Protein AF-A0A960SQI6-F1 (afdb_monomer)

Secondary structure (DSSP, 8-state):
-----------------PPPPPP-PPPPHHHHHHSTT---PPTT-SS-EEEESS--SSHHHHHHHHHHHHHTT--SEEEEES-S-GGGHHHHHHHHHHT--EEE---GGGGSTTSS----HHHHHHTHHHHHHT--EEEEETTHHHIIIIITT-HHHHHHHHGGGHHHHGGGPPPTTSTT-SS--SSHHHHHHHHHHHHHHHHHHTTT-EEEEESSS--HHHHHHTT-SEEEEEE-TTSTTHHHHHHHHHHHHHHHT--EEEEE--EETTEEE-SSS-EEETTEEEETTSSS-HHHHHHHHHHHHHHT-SEEEE--

Solvent-accessible surface area (backbone atoms only — not comparable to full-atom values): 16983 Å² total; per-residue (Å²): 135,86,87,80,85,82,86,80,83,81,80,81,78,81,72,80,82,71,77,75,70,76,73,81,68,82,75,54,65,70,53,40,62,72,40,96,66,35,64,42,46,44,59,73,47,97,53,75,32,37,24,40,40,56,54,63,90,47,61,69,58,35,52,52,51,53,48,52,27,55,77,70,69,72,40,54,32,23,42,38,21,66,33,56,37,65,88,38,25,70,50,40,42,50,34,25,76,72,58,36,32,34,26,14,44,80,55,82,48,49,75,44,78,93,50,85,43,58,55,52,71,61,27,57,57,28,43,48,50,22,60,74,60,46,31,38,68,30,29,53,41,66,43,44,48,37,35,38,47,61,46,38,45,33,61,71,57,46,40,68,75,43,47,94,47,26,84,81,51,55,85,66,48,27,50,75,95,38,54,50,34,86,59,85,66,92,45,73,65,52,50,49,51,54,52,48,51,53,54,48,50,42,25,58,32,43,69,65,22,23,22,37,23,32,35,72,54,91,52,38,50,53,35,29,71,71,56,34,60,25,30,30,31,38,38,37,94,79,30,72,60,54,71,59,50,54,52,42,31,48,49,20,20,63,78,57,75,28,20,24,31,36,34,36,56,27,59,38,95,63,14,30,24,34,83,60,71,71,42,79,53,99,90,26,29,31,4,52,83,14,39,52,49,67,68,55,52,52,52,53,48,51,48,38,50,75,68,41,35,17,29,41,22,60,42,102

Sequence (316 aa):
MRILAAIVGSVGLAFPAVAADPAPGFPAYSTLANGAQRVQRLPGQAGFVFSMYGSPGDLGQLKELVGVMREQGLGNGFDPGPGPFPNAKPLLDDLAAVGWPVVGYPGADMQVKGGRGVLGPENKAAWTAMDRAGVFTAVQLGEWGYYFHNLSHAEFWWRGNYGDQFDAFKHLMKPAGLAGYDVRPTSKQECFDVLRDYFTSRRRDLLDRVMSVTGHSHYEAYAGEWGARCIGLEVGENIAFTQSKLAFARGASKRWQKPWSVQVSPWVGGACTTSGPLRQEGGGARGLDAGHSLSFYERMWLHGWFAGAAMVTPEN

pLDDT: mean 90.05, std 13.87, range [30.36, 98.44]

Nearest PDB structures (foldseek):
  7dvj-assembly1_A  TM=3.453E-01  e=7.728E-02  Bacillus sp. N16-5
  7dwa-assembly1_A  TM=3.325E-01  e=1.048E-01  Bacillus sp. N16-5
  7dv7-assembly1_A  TM=3.489E-01  e=1.509E-01  Bacillus sp. N16-5
  3kht-assembly1_A  TM=5.485E-01  e=1.349E+00  Hahella chejuensis KCTC 2396
  8wiw-assembly1_h  TM=5.409E-01  e=7.412E+00  Salmonella enterica subsp. enterica serovar Typhimurium str. LT2

Structure (mmCIF, N/CA/C/O backbone):
data_AF-A0A960SQI6-F1
#
_entry.id   AF-A0A960SQI6-F1
#
loop_
_atom_site.group_PDB
_atom_site.id
_atom_site.type_symbol
_atom_site.label_atom_id
_atom_site.label_alt_id
_atom_site.label_comp_id
_atom_site.label_asym_id
_atom_site.label_entity_id
_atom_site.label_seq_id
_atom_site.pdbx_PDB_ins_code
_atom_site.Cartn_x
_atom_site.Cartn_y
_atom_site.Cartn_z
_atom_site.occupancy
_atom_site.B_iso_or_equiv
_atom_site.auth_seq_id
_atom_site.auth_comp_id
_atom_site.auth_asym_id
_atom_site.auth_atom_id
_atom_site.pdbx_PDB_model_num
ATOM 1 N N . MET A 1 1 ? -10.063 59.401 -43.449 1.00 38.25 1 MET A N 1
ATOM 2 C CA . MET A 1 1 ? -10.382 58.089 -44.056 1.00 38.25 1 MET A CA 1
ATOM 3 C C . MET A 1 1 ? -11.649 57.571 -43.390 1.00 38.25 1 MET A C 1
ATOM 5 O O . MET A 1 1 ? -11.771 57.719 -42.183 1.00 38.25 1 MET A O 1
ATOM 9 N N . ARG A 1 2 ? -12.635 57.153 -44.189 1.00 30.36 2 ARG A N 1
ATOM 10 C CA . ARG A 1 2 ? -14.050 57.000 -43.814 1.00 30.36 2 ARG A CA 1
ATOM 11 C C . ARG A 1 2 ? -14.305 55.836 -42.848 1.00 30.36 2 ARG A C 1
ATOM 13 O O . ARG A 1 2 ? -13.761 54.754 -43.023 1.00 30.36 2 ARG A O 1
ATOM 20 N N . ILE A 1 3 ? -15.193 56.099 -41.891 1.00 34.12 3 ILE A N 1
ATOM 21 C CA . ILE A 1 3 ? -15.888 55.143 -41.023 1.00 34.12 3 ILE A CA 1
ATOM 22 C C . ILE A 1 3 ? -16.857 54.323 -41.889 1.00 34.12 3 ILE A C 1
ATOM 24 O O . ILE A 1 3 ? -17.612 54.904 -42.668 1.00 34.12 3 ILE A O 1
ATOM 28 N N . LEU A 1 4 ? -16.857 52.997 -41.737 1.00 34.62 4 LEU A N 1
ATOM 29 C CA . LEU A 1 4 ? -17.903 52.113 -42.255 1.00 34.62 4 LEU A CA 1
ATOM 30 C C . LEU A 1 4 ? -18.472 51.314 -41.081 1.00 34.62 4 LEU A C 1
ATOM 32 O O . LEU A 1 4 ? -17.806 50.458 -40.505 1.00 34.62 4 LEU A O 1
ATOM 36 N N . ALA A 1 5 ? -19.699 51.671 -40.707 1.00 34.88 5 ALA A N 1
ATOM 37 C CA . ALA A 1 5 ? -20.522 50.961 -39.746 1.00 34.88 5 ALA A CA 1
ATOM 38 C C . ALA A 1 5 ? -21.108 49.709 -40.413 1.00 34.88 5 ALA A C 1
ATOM 40 O O . ALA A 1 5 ? -21.772 49.812 -41.444 1.00 34.88 5 ALA A O 1
ATOM 41 N N . ALA A 1 6 ? -20.883 48.539 -39.817 1.00 37.38 6 ALA A N 1
ATOM 42 C CA . ALA A 1 6 ? -21.641 47.335 -40.126 1.00 37.38 6 ALA A CA 1
ATOM 43 C C . ALA A 1 6 ? -22.813 47.238 -39.141 1.00 37.38 6 ALA A C 1
ATOM 45 O O . ALA A 1 6 ? -22.622 47.076 -37.937 1.00 37.38 6 ALA A O 1
ATOM 46 N N . ILE A 1 7 ? -24.027 47.377 -39.668 1.00 39.88 7 ILE A N 1
ATOM 47 C CA . ILE A 1 7 ? -25.279 47.109 -38.964 1.00 39.88 7 ILE A CA 1
ATOM 48 C C . ILE A 1 7 ? -25.439 45.587 -38.903 1.00 39.88 7 ILE A C 1
ATOM 50 O O . ILE A 1 7 ? -25.674 44.951 -39.927 1.00 39.88 7 ILE A O 1
ATOM 54 N N . VAL A 1 8 ? -25.313 45.002 -37.712 1.00 42.59 8 VAL A N 1
ATOM 55 C CA . VAL A 1 8 ? -25.770 43.634 -37.440 1.00 42.59 8 VAL A CA 1
ATOM 56 C C . VAL A 1 8 ? -27.110 43.755 -36.728 1.00 42.59 8 VAL A C 1
ATOM 58 O O . VAL A 1 8 ? -27.179 44.188 -35.580 1.00 42.59 8 VAL A O 1
ATOM 61 N N . GLY A 1 9 ? -28.186 43.437 -37.445 1.00 35.25 9 GLY A N 1
ATOM 62 C CA . GLY A 1 9 ? -29.529 43.362 -36.884 1.00 35.25 9 GLY A CA 1
ATOM 63 C C . GLY A 1 9 ? -29.645 42.164 -35.947 1.00 35.25 9 GLY A C 1
ATOM 64 O O . GLY A 1 9 ? -29.526 41.018 -36.374 1.00 35.25 9 GLY A O 1
ATOM 65 N N . SER A 1 10 ? -29.884 42.433 -34.667 1.00 40.06 10 SER A N 1
ATOM 66 C CA . SER A 1 10 ? -30.180 41.421 -33.657 1.00 40.06 10 SER A CA 1
ATOM 67 C C . SER A 1 10 ? -31.590 40.875 -33.885 1.00 40.06 10 SER A C 1
ATOM 69 O O . SER A 1 10 ? -32.577 41.507 -33.511 1.00 40.06 10 SER A O 1
ATOM 71 N N . VAL A 1 11 ? -31.707 39.696 -34.495 1.00 44.72 11 VAL A N 1
ATOM 72 C CA . VAL A 1 11 ? -32.954 38.923 -34.465 1.00 44.72 11 VAL A CA 1
ATOM 73 C C . VAL A 1 11 ? -33.078 38.332 -33.062 1.00 44.72 11 VAL A C 1
ATOM 75 O O . VAL A 1 11 ? -32.376 37.387 -32.707 1.00 44.72 11 VAL A O 1
ATOM 78 N N . GLY A 1 12 ? -33.934 38.933 -32.236 1.00 38.00 12 GLY A N 1
ATOM 79 C CA . GLY A 1 12 ? -34.272 38.418 -30.915 1.00 38.00 12 GLY A CA 1
ATOM 80 C C . GLY A 1 12 ? -35.077 37.127 -31.032 1.00 38.00 12 GLY A C 1
ATOM 81 O O . GLY A 1 12 ? -36.296 37.164 -31.166 1.00 38.00 12 GLY A O 1
ATOM 82 N N . LEU A 1 13 ? -34.399 35.982 -30.971 1.00 44.91 13 LEU A N 1
ATOM 83 C CA . LEU A 1 13 ? -35.041 34.703 -30.681 1.00 44.91 13 LEU A CA 1
ATOM 84 C C . LEU A 1 13 ? -35.327 34.651 -29.177 1.00 44.91 13 LEU A C 1
ATOM 86 O O . LEU A 1 13 ? -34.440 34.379 -28.369 1.00 44.91 13 LEU A O 1
ATOM 90 N N . ALA A 1 14 ? -36.568 34.954 -28.799 1.00 45.84 14 ALA A N 1
ATOM 91 C CA . ALA A 1 14 ? -37.063 34.705 -27.454 1.00 45.84 14 ALA A CA 1
ATOM 92 C C . ALA A 1 14 ? -37.202 33.188 -27.255 1.00 45.84 14 ALA A C 1
ATOM 94 O O . ALA A 1 14 ? -38.144 32.569 -27.748 1.00 45.84 14 ALA A O 1
ATOM 95 N N . PHE A 1 15 ? -36.248 32.581 -26.551 1.00 46.56 15 PHE A N 1
ATOM 96 C CA . PHE A 1 15 ? -36.426 31.232 -26.025 1.00 46.56 15 PHE A CA 1
ATOM 97 C C . PHE A 1 15 ? -37.428 31.290 -24.863 1.00 46.56 15 PHE A C 1
ATOM 99 O O . PHE A 1 15 ? -37.300 32.171 -24.006 1.00 46.56 15 PHE A O 1
ATOM 106 N N . PRO A 1 16 ? -38.424 30.389 -24.798 1.00 47.91 16 PRO A N 1
ATOM 107 C CA . PRO A 1 16 ? -39.285 30.305 -23.630 1.00 47.91 16 PRO A CA 1
ATOM 108 C C . PRO A 1 16 ? -38.423 29.964 -22.412 1.00 47.91 16 PRO A C 1
ATOM 110 O O . PRO A 1 16 ? -37.621 29.029 -22.450 1.00 47.91 16 PRO A O 1
ATOM 113 N N . ALA A 1 17 ? -38.572 30.743 -21.341 1.00 50.75 17 ALA A N 1
ATOM 114 C CA . ALA A 1 17 ? -37.952 30.445 -20.062 1.00 50.75 17 ALA A CA 1
ATOM 115 C C . ALA A 1 17 ? -38.494 29.096 -19.572 1.00 50.75 17 ALA A C 1
ATOM 117 O O . ALA A 1 17 ? -39.645 28.992 -19.148 1.00 50.75 17 ALA A O 1
ATOM 118 N N . VAL A 1 18 ? -37.673 28.051 -19.670 1.00 54.34 18 VAL A N 1
ATOM 119 C CA . VAL A 1 18 ? -37.932 26.787 -18.984 1.00 54.34 18 VAL A CA 1
ATOM 120 C C . VAL A 1 18 ? -37.888 27.116 -17.498 1.00 54.34 18 VAL A C 1
ATOM 122 O O . VAL A 1 18 ? -36.871 27.613 -17.010 1.00 54.34 18 VAL A O 1
ATOM 125 N N . ALA A 1 19 ? -39.006 26.917 -16.799 1.00 53.41 19 ALA A N 1
ATOM 126 C CA . ALA A 1 19 ? -39.037 27.019 -15.349 1.00 53.41 19 ALA A CA 1
ATOM 127 C C . ALA A 1 19 ? -37.912 26.132 -14.807 1.00 53.41 19 ALA A C 1
ATOM 129 O O . ALA A 1 19 ? -37.873 24.938 -15.100 1.00 53.41 19 ALA A O 1
ATOM 130 N N . ALA A 1 20 ? -36.957 26.736 -14.100 1.00 58.12 20 ALA A N 1
ATOM 131 C CA . ALA A 1 20 ? -35.905 25.980 -13.452 1.00 58.12 20 ALA A CA 1
ATOM 132 C C . ALA A 1 20 ? -36.585 25.017 -12.478 1.00 58.12 20 ALA A C 1
ATOM 134 O O . ALA A 1 20 ? -37.254 25.466 -11.543 1.00 58.12 20 ALA A O 1
ATOM 135 N N . ASP A 1 21 ? -36.437 23.711 -12.715 1.00 57.50 21 ASP A N 1
ATOM 136 C CA . ASP A 1 21 ? -36.746 22.721 -11.692 1.00 57.50 21 ASP A CA 1
ATOM 137 C C . ASP A 1 21 ? -36.052 23.172 -10.401 1.00 57.50 21 ASP A C 1
ATOM 139 O O . ASP A 1 21 ? -34.892 23.611 -10.462 1.00 57.50 21 ASP A O 1
ATOM 143 N N . PRO A 1 22 ? -36.737 23.131 -9.242 1.00 55.34 22 PRO A N 1
ATOM 144 C CA . PRO A 1 22 ? -36.106 23.475 -7.981 1.00 55.34 22 PRO A CA 1
ATOM 145 C C . PRO A 1 22 ? -34.826 22.656 -7.885 1.00 55.34 22 PRO A C 1
ATOM 147 O O . PRO A 1 22 ? -34.873 21.427 -7.981 1.00 55.34 22 PRO A O 1
ATOM 150 N N . ALA A 1 23 ? -33.690 23.357 -7.783 1.00 64.19 23 ALA A N 1
ATOM 151 C CA . ALA A 1 23 ? -32.379 22.731 -7.753 1.00 64.19 23 ALA A CA 1
ATOM 152 C C . ALA A 1 23 ? -32.456 21.561 -6.768 1.00 64.19 23 ALA A C 1
ATOM 154 O O . ALA A 1 23 ? -32.866 21.796 -5.624 1.00 64.19 23 ALA A O 1
ATOM 155 N N . PRO A 1 24 ? -32.172 20.316 -7.201 1.00 68.19 24 PRO A N 1
ATOM 156 C CA . PRO A 1 24 ? -32.353 19.164 -6.342 1.00 68.19 24 PRO A CA 1
ATOM 157 C C . PRO A 1 24 ? -31.567 19.432 -5.066 1.00 68.19 24 PRO A C 1
ATOM 159 O O . PRO A 1 24 ? -30.349 19.620 -5.104 1.00 68.19 24 PRO A O 1
ATOM 162 N N . GLY A 1 25 ? -32.294 19.551 -3.953 1.00 78.69 25 GLY A N 1
ATOM 163 C CA . GLY A 1 25 ? -31.687 19.806 -2.658 1.00 78.69 25 GLY A CA 1
ATOM 164 C C . GLY A 1 25 ? -30.621 18.750 -2.386 1.00 78.69 25 GLY A C 1
ATOM 165 O O . GLY A 1 25 ? -30.718 17.618 -2.872 1.00 78.69 25 GLY A O 1
ATOM 166 N N . PHE A 1 26 ? -29.590 19.112 -1.622 1.00 79.25 26 PHE A N 1
ATOM 167 C CA . PHE A 1 26 ? -28.588 18.133 -1.217 1.00 79.25 26 PHE A CA 1
ATOM 168 C C . PHE A 1 26 ? -29.285 16.909 -0.600 1.00 79.25 26 PHE A C 1
ATOM 170 O O . PHE A 1 26 ? -30.184 17.073 0.232 1.00 79.25 26 PHE A O 1
ATOM 177 N N . PRO A 1 27 ? -28.917 15.684 -1.013 1.00 80.44 27 PRO A N 1
ATOM 178 C CA . PRO A 1 27 ? -29.572 14.483 -0.521 1.00 80.44 27 PRO A CA 1
ATOM 179 C C . PRO A 1 27 ? -29.436 14.388 1.000 1.00 80.44 27 PRO A C 1
ATOM 181 O O . PRO A 1 27 ? -28.378 14.677 1.561 1.00 80.44 27 PRO A O 1
ATOM 184 N N . ALA A 1 28 ? -30.501 13.933 1.663 1.00 87.19 28 ALA A N 1
ATOM 185 C CA . ALA A 1 28 ? -30.471 13.655 3.093 1.00 87.19 28 ALA A CA 1
ATOM 186 C C . ALA A 1 28 ? -29.346 12.663 3.441 1.00 87.19 28 ALA A C 1
ATOM 188 O O . ALA A 1 28 ? -29.032 11.754 2.665 1.00 87.19 28 ALA A O 1
ATOM 189 N N . TYR A 1 29 ? -28.772 12.799 4.641 1.00 84.69 29 TYR A N 1
ATOM 190 C CA . TYR A 1 29 ? -27.688 11.928 5.106 1.00 84.69 29 TYR A CA 1
ATOM 191 C C . TYR A 1 29 ? -28.052 10.440 5.026 1.00 84.69 29 TYR A C 1
ATOM 193 O O . TYR A 1 29 ? -27.236 9.639 4.587 1.00 84.69 29 TYR A O 1
ATOM 201 N N . SER A 1 30 ? -29.286 10.062 5.369 1.00 85.88 30 SER A N 1
ATOM 202 C CA . SER A 1 30 ? -29.756 8.673 5.280 1.00 85.88 30 SER A CA 1
ATOM 203 C C . SER A 1 30 ? -29.690 8.112 3.854 1.00 85.88 30 SER A C 1
ATOM 205 O O . SER A 1 30 ? -29.342 6.944 3.673 1.00 85.88 30 SER A O 1
ATOM 207 N N . THR A 1 31 ? -29.953 8.940 2.840 1.00 85.31 31 THR A N 1
ATOM 208 C CA . THR A 1 31 ? -29.817 8.582 1.422 1.00 85.31 31 THR A CA 1
ATOM 209 C C . THR A 1 31 ? -28.351 8.421 1.029 1.00 85.31 31 THR A C 1
ATOM 211 O O . THR A 1 31 ? -28.007 7.490 0.304 1.00 85.31 31 THR A O 1
ATOM 214 N N . LEU A 1 32 ? -27.463 9.286 1.527 1.00 82.44 32 LEU A N 1
ATOM 215 C CA . LEU A 1 32 ? -26.020 9.165 1.291 1.00 82.44 32 LEU A CA 1
ATOM 216 C C . LEU A 1 32 ? -25.429 7.924 1.973 1.00 82.44 32 LEU A C 1
ATOM 218 O O . LEU A 1 32 ? -24.659 7.192 1.354 1.00 82.44 32 LEU A O 1
ATOM 222 N N . ALA A 1 33 ? -25.824 7.670 3.220 1.00 82.88 33 ALA A N 1
ATOM 223 C CA . ALA A 1 33 ? -25.314 6.588 4.053 1.00 82.88 33 ALA A CA 1
ATOM 224 C C . ALA A 1 33 ? -25.742 5.199 3.558 1.00 82.88 33 ALA A C 1
ATOM 226 O O . ALA A 1 33 ? -24.982 4.244 3.704 1.00 82.88 33 ALA A O 1
ATOM 227 N N . ASN A 1 34 ? -26.928 5.088 2.950 1.00 84.94 34 ASN A N 1
ATOM 228 C CA . ASN A 1 34 ? -27.492 3.803 2.519 1.00 84.94 34 ASN A CA 1
ATOM 229 C C . ASN A 1 34 ? -27.560 3.625 0.993 1.00 84.94 34 ASN A C 1
ATOM 231 O O . ASN A 1 34 ? -27.821 2.521 0.518 1.00 84.94 34 ASN A O 1
ATOM 235 N N . GLY A 1 35 ? -27.337 4.688 0.218 1.00 83.62 35 GLY A N 1
ATOM 236 C CA . GLY A 1 35 ? -27.456 4.680 -1.239 1.00 83.62 35 GLY A CA 1
ATOM 237 C C . GLY A 1 35 ? -26.146 4.397 -1.978 1.00 83.62 35 GLY A C 1
ATOM 238 O O . GLY A 1 35 ? -25.168 3.889 -1.432 1.00 83.62 35 GLY A O 1
ATOM 239 N N . ALA A 1 36 ? -26.097 4.798 -3.251 1.00 81.62 36 ALA A N 1
ATOM 240 C CA . ALA A 1 36 ? -24.931 4.618 -4.127 1.00 81.62 36 ALA A CA 1
ATOM 241 C C . ALA A 1 36 ? -23.665 5.377 -3.668 1.00 81.62 36 ALA A C 1
ATOM 243 O O . ALA A 1 36 ? -22.574 5.173 -4.204 1.00 81.62 36 ALA A O 1
ATOM 244 N N . GLN A 1 37 ? -23.811 6.282 -2.696 1.00 81.94 37 GLN A N 1
ATOM 245 C CA . GLN A 1 37 ? -22.716 7.039 -2.094 1.00 81.94 37 GLN A CA 1
ATOM 246 C C . GLN A 1 37 ? -22.176 6.392 -0.814 1.00 81.94 37 GLN A C 1
ATOM 248 O O . GLN A 1 37 ? -21.233 6.943 -0.245 1.00 81.94 37 GLN A O 1
ATOM 253 N N . ARG A 1 38 ? -22.723 5.243 -0.380 1.00 88.44 38 ARG A N 1
ATOM 254 C CA . ARG A 1 38 ? -22.258 4.584 0.841 1.00 88.44 38 ARG A CA 1
ATOM 255 C C . ARG A 1 38 ? -20.771 4.262 0.749 1.00 88.44 38 ARG A C 1
ATOM 257 O O . ARG A 1 38 ? -20.268 3.832 -0.293 1.00 88.44 38 ARG A O 1
ATOM 264 N N . VAL A 1 39 ? -20.095 4.406 1.879 1.00 90.75 39 VAL A N 1
ATOM 265 C CA . VAL A 1 39 ? -18.705 3.984 2.028 1.00 90.75 39 VAL A CA 1
ATOM 266 C C . VAL A 1 39 ? -18.632 2.462 2.040 1.00 90.75 39 VAL A C 1
ATOM 268 O O . VAL A 1 39 ? -19.370 1.795 2.767 1.00 90.75 39 VAL A O 1
ATOM 271 N N . GLN A 1 40 ? -17.721 1.912 1.242 1.00 94.38 40 GLN A N 1
ATOM 272 C CA . GLN A 1 40 ? -17.376 0.495 1.290 1.00 94.38 40 GLN A CA 1
ATOM 273 C C . GLN A 1 40 ? -16.379 0.298 2.430 1.00 94.38 40 GLN A C 1
ATOM 275 O O . GLN A 1 40 ? -15.201 0.598 2.271 1.00 94.38 40 GLN A O 1
ATOM 280 N N . ARG A 1 41 ? -16.857 -0.136 3.598 1.00 95.00 41 ARG A N 1
ATOM 281 C CA . ARG A 1 41 ? -16.007 -0.380 4.774 1.00 95.00 41 ARG A CA 1
ATOM 282 C C . ARG A 1 41 ? -15.075 -1.570 4.542 1.00 95.00 41 ARG A C 1
ATOM 284 O O . ARG A 1 41 ? -15.347 -2.422 3.693 1.00 95.00 41 ARG A O 1
ATOM 291 N N . LEU A 1 42 ? -14.002 -1.653 5.327 1.00 97.25 42 LEU A N 1
ATOM 292 C CA . LEU A 1 42 ? -13.204 -2.875 5.374 1.00 97.25 42 LEU A CA 1
ATOM 293 C C . LEU A 1 42 ? -14.078 -4.035 5.897 1.00 97.25 42 LEU A C 1
ATOM 295 O O . LEU A 1 42 ? -14.787 -3.858 6.891 1.00 97.25 42 LEU A O 1
ATOM 299 N N . PRO A 1 43 ? -14.064 -5.215 5.251 1.00 94.88 43 PRO A N 1
ATOM 300 C CA . PRO A 1 43 ? -14.747 -6.402 5.756 1.00 94.88 43 PRO A CA 1
ATOM 301 C C . PRO A 1 43 ? -14.463 -6.677 7.241 1.00 94.88 43 PRO A C 1
ATOM 303 O O . PRO A 1 43 ? -13.323 -6.599 7.689 1.00 94.88 43 PRO A O 1
ATOM 306 N N . GLY A 1 44 ? -15.505 -6.981 8.015 1.00 93.88 44 GLY A N 1
ATOM 307 C CA . GLY A 1 44 ? -15.375 -7.219 9.457 1.00 93.88 44 GLY A CA 1
ATOM 308 C C . GLY A 1 44 ? -15.223 -5.961 10.317 1.00 93.88 44 GLY A C 1
ATOM 309 O O . GLY A 1 44 ? -15.118 -6.085 11.531 1.00 93.88 44 GLY A O 1
ATOM 310 N N . GLN A 1 45 ? -15.243 -4.757 9.731 1.00 95.62 45 GLN A N 1
ATOM 311 C CA . GLN A 1 45 ? -15.131 -3.498 10.470 1.00 95.62 45 GLN A CA 1
ATOM 312 C C . GLN A 1 45 ? -16.460 -2.736 10.510 1.00 95.62 45 GLN A C 1
ATOM 314 O O . GLN A 1 45 ? -17.130 -2.528 9.494 1.00 95.62 45 GLN A O 1
ATOM 319 N N . ALA A 1 46 ? -16.841 -2.288 11.710 1.00 90.38 46 ALA A N 1
ATOM 320 C CA . ALA A 1 46 ? -18.086 -1.551 11.934 1.00 90.38 46 ALA A CA 1
ATOM 321 C C . ALA A 1 46 ? -17.984 -0.066 11.547 1.00 90.38 46 ALA A C 1
ATOM 323 O O . ALA A 1 46 ? -19.006 0.588 11.350 1.00 90.38 46 ALA A O 1
ATOM 324 N N . GLY A 1 47 ? -16.770 0.469 11.421 1.00 91.19 47 GLY A N 1
ATOM 325 C CA . GLY A 1 47 ? -16.517 1.886 11.185 1.00 91.19 47 GLY A CA 1
ATOM 326 C C . GLY A 1 47 ? -15.395 2.133 10.186 1.00 91.19 47 GLY A C 1
ATOM 327 O O . GLY A 1 47 ? -14.947 1.226 9.485 1.00 91.19 47 GLY A O 1
ATOM 328 N N . PHE A 1 48 ? -14.976 3.393 10.126 1.00 93.25 48 PHE A N 1
ATOM 329 C CA . PHE A 1 48 ? -13.744 3.792 9.459 1.00 93.25 48 PHE A CA 1
ATOM 330 C C . PHE A 1 48 ? -12.537 3.277 10.235 1.00 93.25 48 PHE A C 1
ATOM 332 O O . PHE A 1 48 ? -12.603 3.097 11.455 1.00 93.25 48 PHE A O 1
ATOM 339 N N . VAL A 1 49 ? -11.446 3.052 9.514 1.00 96.50 49 VAL A N 1
ATOM 340 C CA . VAL A 1 49 ? -10.185 2.634 10.111 1.00 96.50 49 VAL A CA 1
ATOM 341 C C . VAL A 1 49 ? -9.182 3.772 10.033 1.00 96.50 49 VAL A C 1
ATOM 343 O O . VAL A 1 49 ? -8.912 4.318 8.967 1.00 96.50 49 VAL A O 1
ATOM 346 N N . PHE A 1 50 ? -8.642 4.126 11.186 1.00 95.25 50 PHE A N 1
ATOM 347 C CA . PHE A 1 50 ? -7.535 5.050 11.330 1.00 95.25 50 PHE A CA 1
ATOM 348 C C . PHE A 1 50 ? -6.341 4.215 11.765 1.00 95.25 50 PHE A C 1
ATOM 350 O O . PHE A 1 50 ? -6.253 3.780 12.917 1.00 95.25 50 PHE A O 1
ATOM 357 N N . SER A 1 51 ? -5.500 3.881 10.794 1.00 95.25 51 SER A N 1
ATOM 358 C CA . SER A 1 51 ? -4.371 2.979 10.986 1.00 95.25 51 SER A CA 1
ATOM 359 C C . SER A 1 51 ? -3.129 3.747 11.394 1.00 95.25 51 SER A C 1
ATOM 361 O O . SER A 1 51 ? -2.863 4.835 10.890 1.00 95.25 51 SER A O 1
ATOM 363 N N . MET A 1 52 ? -2.351 3.141 12.285 1.00 94.00 52 MET A N 1
ATOM 364 C CA . MET A 1 52 ? -0.977 3.557 12.531 1.00 94.00 52 MET A CA 1
ATOM 365 C C . MET A 1 52 ? -0.080 3.014 11.418 1.00 94.00 52 MET A C 1
ATOM 367 O O . MET A 1 52 ? -0.227 1.852 11.019 1.00 94.00 52 MET A O 1
ATOM 371 N N . TYR A 1 53 ? 0.851 3.842 10.946 1.00 91.88 53 TYR A N 1
ATOM 372 C CA . TYR A 1 53 ? 1.917 3.382 10.070 1.00 91.88 53 TYR A CA 1
ATOM 373 C C . TYR A 1 53 ? 2.997 2.677 10.880 1.00 91.88 53 TYR A C 1
ATOM 375 O O . TYR A 1 53 ? 3.530 3.226 11.846 1.00 91.88 53 TYR A O 1
ATOM 383 N N . GLY A 1 54 ? 3.270 1.428 10.511 1.00 90.94 54 GLY A N 1
ATOM 384 C CA . GLY A 1 54 ? 4.171 0.562 11.253 1.00 90.94 54 GLY A CA 1
ATOM 385 C C . GLY A 1 54 ? 3.543 -0.005 12.529 1.00 90.94 54 GLY A C 1
ATOM 386 O O . GLY A 1 54 ? 2.769 0.634 13.241 1.00 90.94 54 GLY A O 1
ATOM 387 N N . SER A 1 55 ? 3.926 -1.236 12.853 1.00 92.81 55 SER A N 1
ATOM 388 C CA . SER A 1 55 ? 3.613 -1.880 14.129 1.00 92.81 55 SER A CA 1
ATOM 389 C C . SER A 1 55 ? 4.899 -2.344 14.810 1.00 92.81 55 SER A C 1
ATOM 391 O O . SER A 1 55 ? 5.805 -2.807 14.106 1.00 92.81 55 SER A O 1
ATOM 393 N N . PRO A 1 56 ? 4.974 -2.338 16.151 1.00 94.62 56 PRO A N 1
ATOM 394 C CA . PRO A 1 56 ? 6.066 -2.988 16.862 1.00 94.62 56 PRO A CA 1
ATOM 395 C C . PRO A 1 56 ? 6.220 -4.461 16.457 1.00 94.62 56 PRO A C 1
ATOM 397 O O . PRO A 1 56 ? 5.234 -5.179 16.284 1.00 94.62 56 PRO A O 1
ATOM 400 N N . GLY A 1 57 ? 7.470 -4.911 16.317 1.00 94.50 57 GLY A N 1
ATOM 401 C CA . GLY A 1 57 ? 7.795 -6.320 16.066 1.00 94.50 57 GLY A CA 1
ATOM 402 C C . GLY A 1 57 ? 7.796 -7.185 17.331 1.00 94.50 57 GLY A C 1
ATOM 403 O O . GLY A 1 57 ? 7.797 -8.410 17.237 1.00 94.50 57 GLY A O 1
ATOM 404 N N . ASP A 1 58 ? 7.793 -6.556 18.508 1.00 97.19 58 ASP A N 1
ATOM 405 C CA . ASP A 1 58 ? 7.670 -7.220 19.802 1.00 97.19 58 ASP A CA 1
ATOM 406 C C . ASP A 1 58 ? 6.211 -7.238 20.281 1.00 97.19 58 ASP A C 1
ATOM 408 O O . ASP A 1 58 ? 5.484 -6.250 20.160 1.00 97.19 58 ASP A O 1
ATOM 412 N N . LEU A 1 59 ? 5.785 -8.364 20.861 1.00 97.81 59 LEU A N 1
ATOM 413 C CA . LEU A 1 59 ? 4.399 -8.557 21.291 1.00 97.81 59 LEU A CA 1
ATOM 414 C C . LEU A 1 59 ? 4.029 -7.700 22.506 1.00 97.81 59 LEU A C 1
ATOM 416 O O . LEU A 1 59 ? 2.894 -7.235 22.592 1.00 97.81 59 LEU A O 1
ATOM 420 N N . GLY A 1 60 ? 4.953 -7.502 23.447 1.00 98.25 60 GLY A N 1
ATOM 421 C CA . GLY A 1 60 ? 4.712 -6.663 24.620 1.00 98.25 60 GLY A CA 1
ATOM 422 C C . GLY A 1 60 ? 4.499 -5.208 24.215 1.00 98.25 60 GLY A C 1
ATOM 423 O O . GLY A 1 60 ? 3.487 -4.611 24.577 1.00 98.25 60 GLY A O 1
ATOM 424 N N . GLN A 1 61 ? 5.397 -4.686 23.378 1.00 98.12 61 GLN A N 1
ATOM 425 C CA . GLN A 1 61 ? 5.301 -3.329 22.834 1.00 98.12 61 GLN A CA 1
ATOM 426 C C . GLN A 1 61 ? 4.047 -3.130 21.978 1.00 98.12 61 GLN A C 1
ATOM 428 O O . GLN A 1 61 ? 3.394 -2.092 22.070 1.00 98.12 61 GLN A O 1
ATOM 433 N N . LEU A 1 62 ? 3.675 -4.125 21.162 1.00 98.00 62 LEU A N 1
ATOM 434 C CA . LEU A 1 62 ? 2.443 -4.069 20.377 1.00 98.00 62 LEU A CA 1
ATOM 435 C C . LEU A 1 62 ? 1.213 -3.948 21.284 1.00 98.00 62 LEU A C 1
ATOM 437 O O . LEU A 1 62 ? 0.360 -3.095 21.046 1.00 98.00 62 LEU A O 1
ATOM 441 N N . LYS A 1 63 ? 1.130 -4.773 22.333 1.00 98.38 63 LYS A N 1
ATOM 442 C CA . LYS A 1 63 ? 0.019 -4.747 23.295 1.00 98.38 63 LYS A CA 1
ATOM 443 C C . LYS A 1 63 ? -0.083 -3.419 24.026 1.00 98.38 63 LYS A C 1
ATOM 445 O O . LYS A 1 63 ? -1.186 -2.899 24.180 1.00 98.38 63 LYS A O 1
ATOM 450 N N . GLU A 1 64 ? 1.051 -2.878 24.459 1.00 98.25 64 GLU A N 1
ATOM 451 C CA . GLU A 1 64 ? 1.118 -1.567 25.101 1.00 98.25 64 GLU A CA 1
ATOM 452 C C . GLU A 1 64 ? 0.602 -0.473 24.160 1.00 98.25 64 GLU A C 1
ATOM 454 O O . GLU A 1 64 ? -0.313 0.269 24.523 1.00 98.25 64 GLU A O 1
ATOM 459 N N . LEU A 1 65 ? 1.101 -0.436 22.919 1.00 96.75 65 LEU A N 1
ATOM 460 C CA . LEU A 1 65 ? 0.668 0.534 21.914 1.00 96.75 65 LEU A CA 1
ATOM 461 C C . LEU A 1 65 ? -0.836 0.425 21.623 1.00 96.75 65 LEU A C 1
ATOM 463 O O . LEU A 1 65 ? -1.538 1.435 21.638 1.00 96.75 65 LEU A O 1
ATOM 467 N N . VAL A 1 66 ? -1.348 -0.788 21.395 1.00 97.62 66 VAL A N 1
ATOM 468 C CA . VAL A 1 66 ? -2.784 -1.031 21.175 1.00 97.62 66 VAL A CA 1
ATOM 469 C C . VAL A 1 66 ? -3.605 -0.584 22.387 1.00 97.62 66 VAL A C 1
ATOM 471 O O . VAL A 1 66 ? -4.666 0.016 22.215 1.00 97.62 66 VAL A O 1
ATOM 474 N N . GLY A 1 67 ? -3.122 -0.844 23.605 1.00 98.06 67 GLY A N 1
ATOM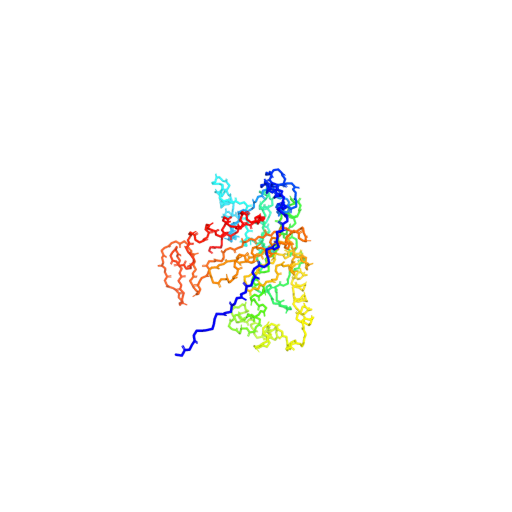 475 C CA . GLY A 1 67 ? -3.747 -0.394 24.848 1.00 98.06 67 GLY A CA 1
ATOM 476 C C . GLY A 1 67 ? -3.904 1.124 24.893 1.00 98.06 67 GLY A C 1
ATOM 477 O O . GLY A 1 67 ? -5.028 1.615 25.009 1.00 98.06 67 GLY A O 1
ATOM 478 N N . VAL A 1 68 ? -2.804 1.858 24.698 1.00 97.38 68 VAL A N 1
ATOM 479 C CA . VAL A 1 68 ? -2.797 3.331 24.682 1.00 97.38 68 VAL A CA 1
ATOM 480 C C . VAL A 1 68 ? -3.694 3.875 23.574 1.00 97.38 68 VAL A C 1
ATOM 482 O O . VAL A 1 68 ? -4.522 4.751 23.815 1.00 97.38 68 VAL A O 1
ATOM 485 N N . MET A 1 69 ? -3.578 3.343 22.356 1.00 96.25 69 MET A N 1
ATOM 486 C CA . MET A 1 69 ? -4.379 3.814 21.226 1.00 96.25 69 MET A CA 1
ATOM 487 C C . MET A 1 69 ? -5.881 3.607 21.446 1.00 96.25 69 MET A C 1
ATOM 489 O O . MET A 1 69 ? -6.672 4.451 21.026 1.00 96.25 69 MET A O 1
ATOM 493 N N . ARG A 1 70 ? -6.288 2.520 22.113 1.00 95.88 70 ARG A N 1
ATOM 494 C CA . ARG A 1 70 ? -7.691 2.276 22.476 1.00 95.88 70 ARG A CA 1
ATOM 495 C C . ARG A 1 70 ? -8.175 3.223 23.561 1.00 95.88 70 ARG A C 1
ATOM 497 O O . ARG A 1 70 ? -9.251 3.791 23.412 1.00 95.88 70 ARG A O 1
ATOM 504 N N . GLU A 1 71 ? -7.393 3.383 24.625 1.00 97.38 71 GLU A N 1
ATOM 505 C CA . GLU A 1 71 ? -7.726 4.264 25.747 1.00 97.38 71 GLU A CA 1
ATOM 506 C C . GLU A 1 71 ? -7.894 5.718 25.287 1.00 97.38 71 GLU A C 1
ATOM 508 O O . GLU A 1 71 ? -8.838 6.393 25.686 1.00 97.38 71 GLU A O 1
ATOM 513 N N . GLN A 1 72 ? -7.011 6.170 24.396 1.00 96.88 72 GLN A N 1
ATOM 514 C CA . GLN A 1 72 ? -6.968 7.546 23.902 1.00 96.88 72 GLN A CA 1
ATOM 515 C C . GLN A 1 72 ? -7.783 7.763 22.613 1.00 96.88 72 GLN A C 1
ATOM 517 O O . GLN A 1 72 ? -7.859 8.883 22.114 1.00 96.88 72 GLN A O 1
ATOM 522 N N . GLY A 1 73 ? -8.379 6.710 22.041 1.00 94.44 73 GLY A N 1
ATOM 523 C CA . GLY A 1 73 ? -9.157 6.801 20.800 1.00 94.44 73 GLY A CA 1
ATOM 524 C C . GLY A 1 73 ? -8.345 7.246 19.575 1.00 94.44 73 GLY A C 1
ATOM 525 O O . GLY A 1 73 ? -8.875 7.937 18.710 1.00 94.44 73 GLY A O 1
ATOM 526 N N . LEU A 1 74 ? -7.064 6.870 19.498 1.00 91.94 74 LEU A N 1
ATOM 527 C CA . LEU A 1 74 ? -6.115 7.363 18.484 1.00 91.94 74 LEU A CA 1
ATOM 528 C C . LEU A 1 74 ? -6.148 6.586 17.163 1.00 91.94 74 LEU A C 1
ATOM 530 O O . LEU A 1 74 ? -5.621 7.054 16.158 1.00 91.94 74 LEU A O 1
ATOM 534 N N . GLY A 1 75 ? -6.731 5.390 17.155 1.00 93.50 75 GLY A N 1
ATOM 535 C CA . GLY A 1 75 ? -6.797 4.557 15.964 1.00 93.50 75 GLY A CA 1
ATOM 536 C C . GLY A 1 75 ? -7.252 3.140 16.265 1.00 93.50 75 GLY A C 1
ATOM 537 O O . GLY A 1 75 ? -7.555 2.787 17.406 1.00 93.50 75 GLY A O 1
ATOM 538 N N . ASN A 1 76 ? -7.348 2.334 15.215 1.00 96.88 76 ASN A N 1
ATOM 539 C CA . ASN A 1 76 ? -7.950 1.007 15.287 1.00 96.88 76 ASN A CA 1
ATOM 540 C C . ASN A 1 76 ? -7.451 0.041 14.207 1.00 96.88 76 ASN A C 1
ATOM 542 O O . ASN A 1 76 ? -8.229 -0.805 13.781 1.00 96.88 76 ASN A O 1
ATOM 546 N N . GLY A 1 77 ? -6.199 0.155 13.755 1.00 97.19 77 GLY A N 1
ATOM 547 C CA . GLY A 1 77 ? -5.590 -0.758 12.782 1.00 97.19 77 GLY A CA 1
ATOM 548 C C . GLY A 1 77 ? -4.120 -0.441 12.502 1.00 97.19 77 GLY A C 1
ATOM 549 O O . GLY A 1 77 ? -3.588 0.539 13.023 1.00 97.19 77 GLY A O 1
ATOM 550 N N . PHE A 1 78 ? -3.483 -1.253 11.657 1.00 97.31 78 PHE A N 1
ATOM 551 C CA . PHE A 1 78 ? -2.087 -1.064 11.244 1.00 97.31 78 PHE A CA 1
ATOM 552 C C . PHE A 1 78 ? -1.911 -1.206 9.734 1.00 97.31 78 PHE A C 1
ATOM 554 O O . PHE A 1 78 ? -2.417 -2.154 9.125 1.00 97.31 78 PHE A O 1
ATOM 561 N N . ASP A 1 79 ? -1.159 -0.277 9.149 1.00 95.25 79 ASP A N 1
ATOM 562 C CA . ASP A 1 79 ? -0.832 -0.250 7.727 1.00 95.25 79 ASP A CA 1
ATOM 563 C C . ASP A 1 79 ? 0.466 0.551 7.495 1.00 95.25 79 ASP A C 1
ATOM 565 O O . ASP A 1 79 ? 0.419 1.768 7.564 1.00 95.25 79 ASP A O 1
ATOM 569 N N . PRO A 1 80 ? 1.619 -0.089 7.252 1.00 93.69 80 PRO A N 1
ATOM 570 C CA . PRO A 1 80 ? 1.818 -1.516 7.349 1.00 93.69 80 PRO A CA 1
ATOM 571 C C . PRO A 1 80 ? 1.794 -1.978 8.809 1.00 93.69 80 PRO A C 1
ATOM 573 O O . PRO A 1 80 ? 2.267 -1.296 9.714 1.00 93.69 80 PRO A O 1
ATOM 576 N N . GLY A 1 81 ? 1.260 -3.168 9.040 1.00 94.31 81 GLY A N 1
ATOM 577 C CA . GLY A 1 81 ? 1.432 -3.917 10.278 1.00 94.31 81 GLY A CA 1
ATOM 578 C C . GLY A 1 81 ? 2.399 -5.089 10.100 1.00 94.31 81 GLY A C 1
ATOM 579 O O . GLY A 1 81 ? 3.178 -5.115 9.136 1.00 94.31 81 GLY A O 1
ATOM 580 N N . PRO A 1 82 ? 2.341 -6.097 10.991 1.00 95.38 82 PRO A N 1
ATOM 581 C CA . PRO A 1 82 ? 3.257 -7.223 10.941 1.00 95.38 82 PRO A CA 1
ATOM 582 C C . PRO A 1 82 ? 3.172 -7.944 9.596 1.00 95.38 82 PRO A C 1
ATOM 584 O O . PRO A 1 82 ? 2.085 -8.222 9.080 1.00 95.38 82 PRO A O 1
ATOM 587 N N . GLY A 1 83 ? 4.337 -8.253 9.026 1.00 91.94 83 GLY A N 1
ATOM 588 C CA . GLY A 1 83 ? 4.424 -9.025 7.795 1.00 91.94 83 GLY A CA 1
ATOM 589 C C . GLY A 1 83 ? 3.805 -10.424 7.950 1.00 91.94 83 GLY A C 1
ATOM 590 O O . GLY A 1 83 ? 3.707 -10.949 9.061 1.00 91.94 83 GLY A O 1
ATOM 591 N N . PRO A 1 84 ? 3.409 -11.068 6.842 1.00 92.00 84 PRO A N 1
ATOM 592 C CA . PRO A 1 84 ? 2.759 -12.378 6.829 1.00 92.00 84 PRO A CA 1
ATOM 593 C C . PRO A 1 84 ? 3.744 -13.528 7.097 1.00 92.00 84 PRO A C 1
ATOM 595 O O . PRO A 1 84 ? 3.784 -14.495 6.343 1.00 92.00 84 PRO A O 1
ATOM 598 N N . PHE A 1 85 ? 4.591 -13.428 8.115 1.00 95.62 85 PHE A N 1
ATOM 599 C CA . PHE A 1 85 ? 5.662 -14.388 8.378 1.00 95.62 85 PHE A CA 1
ATOM 600 C C . PHE A 1 85 ? 5.365 -15.243 9.615 1.00 95.62 85 PHE A C 1
ATOM 602 O O . PHE A 1 85 ? 4.728 -14.759 10.553 1.00 95.62 85 PHE A O 1
ATOM 609 N N . PRO A 1 86 ? 5.837 -16.505 9.670 1.00 96.25 86 PRO A N 1
ATOM 610 C CA . PRO A 1 86 ? 5.587 -17.384 10.814 1.00 96.25 86 PRO A CA 1
ATOM 611 C C . PRO A 1 86 ? 5.997 -16.791 12.170 1.00 96.25 86 PRO A C 1
ATOM 613 O O . PRO A 1 86 ? 5.294 -16.978 13.160 1.00 96.25 86 PRO A O 1
ATOM 616 N N . ASN A 1 87 ? 7.094 -16.032 12.220 1.00 95.94 87 ASN A N 1
ATOM 617 C CA . ASN A 1 87 ? 7.564 -15.359 13.436 1.00 95.94 87 ASN A CA 1
ATOM 618 C C . ASN A 1 87 ? 6.660 -14.196 13.884 1.00 95.94 87 ASN A C 1
ATOM 620 O O . ASN A 1 87 ? 6.628 -13.885 15.069 1.00 95.94 87 ASN A O 1
ATOM 624 N N . ALA A 1 88 ? 5.899 -13.586 12.972 1.00 96.94 88 ALA A N 1
ATOM 625 C CA . ALA A 1 88 ? 4.932 -12.535 13.284 1.00 96.94 88 ALA A CA 1
ATOM 626 C C . ALA A 1 88 ? 3.580 -13.090 13.766 1.00 96.94 88 ALA A C 1
ATOM 628 O O . ALA A 1 88 ? 2.713 -12.325 14.189 1.00 96.94 88 ALA A O 1
ATOM 629 N N . LYS A 1 89 ? 3.380 -14.416 13.736 1.00 97.50 89 LYS A N 1
ATOM 630 C CA . LYS A 1 89 ? 2.110 -15.048 14.110 1.00 97.50 89 LYS A CA 1
ATOM 631 C C . LYS A 1 89 ? 1.589 -14.623 15.496 1.00 97.50 89 LYS A C 1
ATOM 633 O O . LYS A 1 89 ? 0.399 -14.335 15.577 1.00 97.50 89 LYS A O 1
ATOM 638 N N . PRO A 1 90 ? 2.403 -14.523 16.567 1.00 98.25 90 PRO A N 1
ATOM 639 C CA . PRO A 1 90 ? 1.901 -14.064 17.865 1.00 98.25 90 PRO A CA 1
ATOM 640 C C . PRO A 1 90 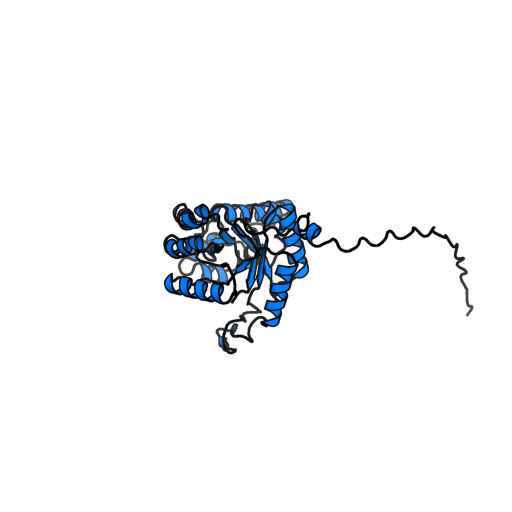? 1.311 -12.646 17.825 1.00 98.25 90 PRO A C 1
ATOM 642 O O . PRO A 1 90 ? 0.323 -12.382 18.503 1.00 98.25 90 PRO A O 1
ATOM 645 N N . LEU A 1 91 ? 1.878 -11.756 17.003 1.00 98.44 91 LEU A N 1
ATOM 646 C CA . LEU A 1 91 ? 1.374 -10.394 16.796 1.00 98.44 91 LEU A CA 1
ATOM 647 C C . LEU A 1 91 ? 0.016 -10.428 16.084 1.00 98.44 91 LEU A C 1
ATOM 649 O O . LEU A 1 91 ? -0.933 -9.777 16.507 1.00 98.44 91 LEU A O 1
ATOM 653 N N . LEU A 1 92 ? -0.089 -11.232 15.022 1.00 98.25 92 LEU A N 1
ATOM 654 C CA . LEU A 1 92 ? -1.326 -11.399 14.254 1.00 98.25 92 LEU A CA 1
ATOM 655 C C . LEU A 1 92 ? -2.443 -12.054 15.078 1.00 98.25 92 LEU A C 1
ATOM 657 O O . LEU A 1 92 ? -3.601 -11.670 14.950 1.00 98.25 92 LEU A O 1
ATOM 661 N N . ASP A 1 93 ? -2.112 -13.022 15.933 1.00 98.38 93 ASP A N 1
ATOM 662 C CA . ASP A 1 93 ? -3.075 -13.664 16.831 1.00 98.38 93 ASP A CA 1
ATOM 663 C C . ASP A 1 93 ? -3.651 -12.664 17.847 1.00 98.38 93 ASP A C 1
ATOM 665 O O . ASP A 1 93 ? -4.854 -12.684 18.117 1.00 98.38 93 ASP A O 1
ATOM 669 N N . ASP A 1 94 ? -2.815 -11.770 18.382 1.00 98.38 94 ASP A N 1
ATOM 670 C CA . ASP A 1 94 ? -3.254 -10.724 19.307 1.00 98.38 94 ASP A CA 1
ATOM 671 C C . ASP A 1 94 ? -4.142 -9.687 18.606 1.00 98.38 94 ASP A C 1
ATOM 673 O O . ASP A 1 94 ? -5.241 -9.390 19.078 1.00 98.38 94 ASP A O 1
ATOM 677 N N . LEU A 1 95 ? -3.731 -9.231 17.416 1.00 98.06 95 LEU A N 1
ATOM 678 C CA . LEU A 1 95 ? -4.508 -8.313 16.573 1.00 98.06 95 LEU A CA 1
ATOM 679 C C . LEU A 1 95 ? -5.868 -8.900 16.169 1.00 98.06 95 LEU A C 1
ATOM 681 O O . LEU A 1 95 ? -6.873 -8.182 16.148 1.00 98.06 95 LEU A O 1
ATOM 685 N N . ALA A 1 96 ? -5.936 -10.215 15.945 1.00 98.06 96 ALA A N 1
ATOM 686 C CA . ALA A 1 96 ? -7.192 -10.919 15.713 1.00 98.06 96 ALA A CA 1
ATOM 687 C C . ALA A 1 96 ? -8.106 -10.863 16.942 1.00 98.06 96 ALA A C 1
ATOM 689 O O . ALA A 1 96 ? -9.300 -10.598 16.806 1.00 98.06 96 ALA A O 1
ATOM 690 N N . ALA A 1 97 ? -7.554 -11.086 18.140 1.00 97.94 97 ALA A N 1
ATOM 691 C CA . ALA A 1 97 ? -8.311 -11.061 19.390 1.00 97.94 97 ALA A CA 1
ATOM 692 C C . ALA A 1 97 ? -8.876 -9.667 19.702 1.00 97.94 97 ALA A C 1
ATOM 694 O O . ALA A 1 97 ? -9.983 -9.548 20.228 1.00 97.94 97 ALA A O 1
ATOM 695 N N . VAL A 1 98 ? -8.147 -8.606 19.340 1.00 96.69 98 VAL A N 1
ATOM 696 C CA . VAL A 1 98 ? -8.611 -7.219 19.487 1.00 96.69 98 VAL A CA 1
ATOM 697 C C . VAL A 1 98 ? -9.466 -6.728 18.309 1.00 96.69 98 VAL A C 1
ATOM 699 O O . VAL A 1 98 ? -10.033 -5.637 18.380 1.00 96.69 98 VAL A O 1
ATOM 702 N N . GLY A 1 99 ? -9.610 -7.517 17.243 1.00 97.06 99 GLY A N 1
ATOM 703 C CA . GLY A 1 99 ? -10.445 -7.178 16.088 1.00 97.06 99 GLY A CA 1
ATOM 704 C C . GLY A 1 99 ? -9.858 -6.099 15.171 1.00 97.06 99 GLY A C 1
ATOM 705 O O . GLY A 1 99 ? -10.607 -5.455 14.434 1.00 97.06 99 GLY A O 1
ATOM 706 N N . TRP A 1 100 ? -8.548 -5.855 15.235 1.00 97.62 100 TRP A N 1
ATOM 707 C CA . TRP A 1 100 ? -7.892 -4.762 14.512 1.00 97.62 100 TRP A CA 1
ATOM 708 C C . TRP A 1 100 ? -7.397 -5.225 13.140 1.00 97.62 100 TRP A C 1
ATOM 710 O O . TRP A 1 100 ? -6.637 -6.187 13.076 1.00 97.62 100 TRP A O 1
ATOM 720 N N . PRO A 1 101 ? -7.794 -4.569 12.036 1.00 97.94 101 PRO A N 1
ATOM 721 C CA . PRO A 1 101 ? -7.358 -4.921 10.699 1.00 97.94 101 PRO A CA 1
ATOM 722 C C . PRO A 1 101 ? -5.880 -4.605 10.479 1.00 97.94 101 PRO A C 1
ATOM 724 O O . PRO A 1 101 ? -5.324 -3.665 11.053 1.00 97.94 101 PRO A O 1
ATOM 727 N N . VAL A 1 102 ? -5.263 -5.408 9.613 1.00 97.81 102 VAL A N 1
ATOM 728 C CA . VAL A 1 102 ? -3.822 -5.365 9.350 1.00 97.81 102 VAL A CA 1
ATOM 729 C C . VAL A 1 102 ? -3.555 -5.428 7.856 1.00 97.81 102 VAL A C 1
ATOM 731 O O . VAL A 1 102 ? -3.994 -6.355 7.170 1.00 97.81 102 VAL A O 1
ATOM 734 N N . VAL A 1 103 ? -2.766 -4.485 7.360 1.00 97.94 103 VAL A N 1
ATOM 735 C CA . VAL A 1 103 ? -2.120 -4.601 6.053 1.00 97.94 103 VAL A CA 1
ATOM 736 C C . VAL A 1 103 ? -0.671 -5.010 6.283 1.00 97.94 103 VAL A C 1
ATOM 738 O O . VAL A 1 103 ? 0.131 -4.220 6.753 1.00 97.94 103 VAL A O 1
ATOM 741 N N . GLY A 1 104 ? -0.326 -6.266 6.015 1.00 96.62 104 GLY A N 1
ATOM 742 C CA . GLY A 1 104 ? 1.031 -6.764 6.231 1.00 96.62 104 GLY A CA 1
ATOM 743 C C . GLY A 1 104 ? 2.003 -6.265 5.163 1.00 96.62 104 GLY A C 1
ATOM 744 O O . GLY A 1 104 ? 1.654 -6.210 3.981 1.00 96.62 104 GLY A O 1
ATOM 745 N N . TYR A 1 105 ? 3.239 -5.980 5.568 1.00 93.69 105 TYR A N 1
ATOM 746 C CA . TYR A 1 105 ? 4.329 -5.628 4.658 1.00 93.69 105 TYR A CA 1
ATOM 747 C C . TYR A 1 105 ? 5.378 -6.743 4.613 1.00 93.69 105 TYR A C 1
ATOM 749 O O . TYR A 1 105 ? 6.021 -7.022 5.627 1.00 93.69 105 TYR A O 1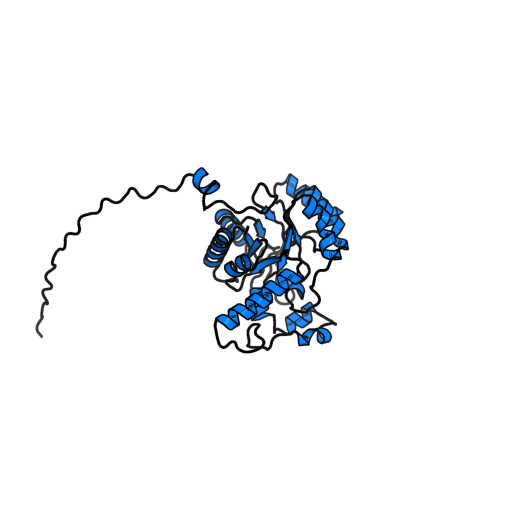
ATOM 757 N N . PRO A 1 106 ? 5.544 -7.429 3.470 1.00 91.50 106 PRO A N 1
ATOM 758 C CA . PRO A 1 106 ? 6.494 -8.529 3.342 1.00 91.50 106 PRO A CA 1
ATOM 759 C C . PRO A 1 106 ? 7.913 -8.064 2.968 1.00 91.50 106 PRO A C 1
ATOM 761 O O . PRO A 1 106 ? 8.820 -8.887 2.952 1.00 91.50 106 PRO A O 1
ATOM 764 N N . GLY A 1 107 ? 8.122 -6.769 2.706 1.00 90.12 107 GLY A N 1
ATOM 765 C CA . GLY A 1 107 ? 9.401 -6.219 2.246 1.00 90.12 107 GLY A CA 1
ATOM 766 C C . GLY A 1 107 ? 9.368 -5.794 0.777 1.00 90.12 107 GLY A C 1
ATOM 767 O O . GLY A 1 107 ? 8.481 -6.176 0.022 1.00 90.12 107 GLY A O 1
ATOM 768 N N . ALA A 1 108 ? 10.330 -4.969 0.358 1.00 87.00 108 ALA A N 1
ATOM 769 C CA . ALA A 1 108 ? 10.299 -4.316 -0.955 1.00 87.00 108 ALA A CA 1
ATOM 770 C C . ALA A 1 108 ? 10.471 -5.279 -2.153 1.00 87.00 108 ALA A C 1
ATOM 772 O O . ALA A 1 108 ? 10.028 -4.993 -3.266 1.00 87.00 108 ALA A O 1
ATOM 773 N N . ASP A 1 109 ? 11.028 -6.472 -1.939 1.00 89.75 109 ASP A N 1
ATOM 774 C CA . ASP A 1 109 ? 11.113 -7.532 -2.951 1.00 89.75 109 ASP A CA 1
ATOM 775 C C . ASP A 1 109 ? 9.754 -8.096 -3.398 1.00 89.75 109 ASP A C 1
ATOM 777 O O . ASP A 1 109 ? 9.678 -8.716 -4.462 1.00 89.75 109 ASP A O 1
ATOM 781 N N . MET A 1 110 ? 8.670 -7.800 -2.676 1.00 94.31 110 MET A N 1
ATOM 782 C CA . MET A 1 110 ? 7.285 -8.049 -3.097 1.00 94.31 110 MET A CA 1
ATOM 783 C C . MET A 1 110 ? 6.980 -7.494 -4.497 1.00 94.31 110 MET A C 1
ATOM 785 O O . MET A 1 110 ? 6.152 -8.040 -5.228 1.00 94.31 110 MET A O 1
ATOM 789 N N . GLN A 1 111 ? 7.664 -6.417 -4.894 1.00 95.38 111 GLN A N 1
ATOM 790 C CA . GLN A 1 111 ? 7.471 -5.754 -6.178 1.00 95.38 111 GLN A CA 1
ATOM 791 C C . GLN A 1 111 ? 8.119 -6.541 -7.332 1.00 95.38 111 GLN A C 1
ATOM 793 O O . GLN A 1 111 ? 7.734 -6.376 -8.484 1.00 95.38 111 GLN A O 1
ATOM 798 N N . VAL A 1 112 ? 9.062 -7.451 -7.070 1.00 96.25 112 VAL A N 1
ATOM 799 C CA . VAL A 1 112 ? 9.895 -8.054 -8.124 1.00 96.25 112 VAL A CA 1
ATOM 800 C C . VAL A 1 112 ? 9.310 -9.354 -8.667 1.00 96.25 112 VAL A C 1
ATOM 802 O O . VAL A 1 112 ? 9.280 -10.382 -7.981 1.00 96.25 112 VAL A O 1
ATOM 805 N N . LYS A 1 113 ? 8.896 -9.353 -9.942 1.00 96.12 113 LYS A N 1
ATOM 806 C CA . LYS A 1 113 ? 8.394 -10.563 -10.612 1.00 96.12 113 LYS A CA 1
ATOM 807 C C . LYS A 1 113 ? 9.470 -11.636 -10.748 1.00 96.12 113 LYS A C 1
ATOM 809 O O . LYS A 1 113 ? 10.501 -11.389 -11.354 1.00 96.12 113 LYS A O 1
ATOM 814 N N . GLY A 1 114 ? 9.201 -12.823 -10.194 1.00 94.44 114 GLY A N 1
ATOM 815 C CA . GLY A 1 114 ? 10.173 -13.923 -10.116 1.00 94.44 114 GLY A CA 1
ATOM 816 C C . GLY A 1 114 ? 11.230 -13.758 -9.015 1.00 94.44 114 GLY A C 1
ATOM 817 O O . GLY A 1 114 ? 12.138 -14.576 -8.927 1.00 94.44 114 GLY A O 1
ATOM 818 N N 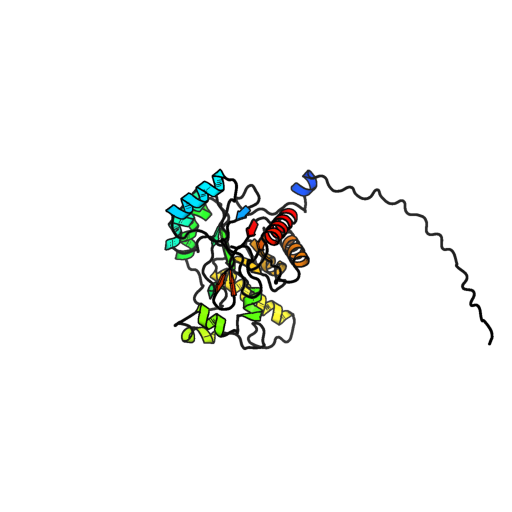. GLY A 1 115 ? 11.128 -12.709 -8.191 1.00 94.12 115 GLY A N 1
ATOM 819 C CA . GLY A 1 115 ? 12.011 -12.479 -7.052 1.00 94.12 115 GLY A CA 1
ATOM 820 C C . GLY A 1 115 ? 11.677 -13.354 -5.840 1.00 94.12 115 GLY A C 1
ATOM 821 O O . GLY A 1 115 ? 10.845 -14.255 -5.901 1.00 94.12 115 GLY A O 1
ATOM 822 N N . ARG A 1 116 ? 12.318 -13.056 -4.706 1.00 93.25 116 ARG A N 1
ATOM 823 C CA . ARG A 1 116 ? 12.178 -13.820 -3.453 1.00 93.25 116 ARG A CA 1
ATOM 824 C C . ARG A 1 116 ? 10.967 -13.418 -2.589 1.00 93.25 116 ARG A C 1
ATOM 826 O O . ARG A 1 116 ? 10.687 -14.096 -1.612 1.00 93.25 116 ARG A O 1
ATOM 833 N N . GLY A 1 117 ? 10.227 -12.371 -2.964 1.00 92.56 117 GLY A N 1
ATOM 834 C CA . GLY A 1 117 ? 9.050 -11.868 -2.235 1.00 92.56 117 GLY A CA 1
ATOM 835 C C . GLY A 1 117 ? 7.762 -12.689 -2.419 1.00 92.56 117 GLY A C 1
ATOM 836 O O . GLY A 1 117 ? 6.668 -12.146 -2.274 1.00 92.56 117 GLY A O 1
ATOM 837 N N . VAL A 1 118 ? 7.865 -13.965 -2.806 1.00 95.94 118 VAL A N 1
ATOM 838 C CA . VAL A 1 118 ? 6.714 -14.865 -2.993 1.00 95.94 118 VAL A CA 1
ATOM 839 C C . VAL A 1 118 ? 6.313 -15.460 -1.645 1.00 95.94 118 VAL A C 1
ATOM 841 O O . VAL A 1 118 ? 7.153 -15.995 -0.928 1.00 95.94 118 VAL A O 1
ATOM 844 N N . LEU A 1 119 ? 5.025 -15.400 -1.309 1.00 96.75 119 LEU A N 1
ATOM 845 C CA . LEU A 1 119 ? 4.477 -15.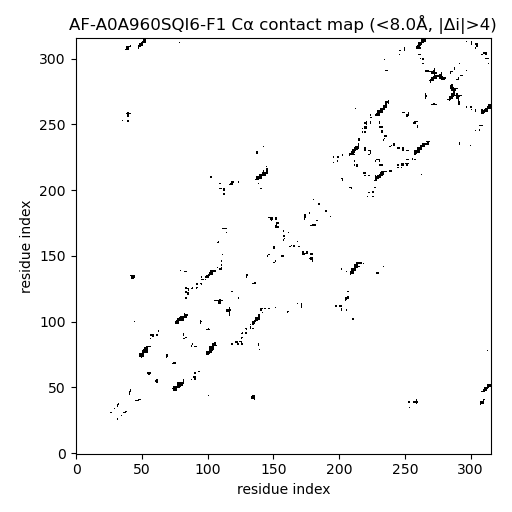926 -0.062 1.00 96.75 119 LEU A CA 1
ATOM 846 C C . LEU A 1 119 ? 3.903 -17.337 -0.254 1.00 96.75 119 LEU A C 1
ATOM 848 O O . LEU A 1 119 ? 3.145 -17.598 -1.190 1.00 96.75 119 LEU A O 1
ATOM 852 N N . GLY A 1 120 ? 4.238 -18.235 0.672 1.00 96.50 120 GLY A N 1
ATOM 853 C CA . GLY A 1 120 ? 3.879 -19.650 0.652 1.00 96.50 120 GLY A CA 1
ATOM 854 C C . GLY A 1 120 ? 2.791 -20.069 1.655 1.00 96.50 120 GLY A C 1
ATOM 855 O O . GLY A 1 120 ? 2.154 -19.236 2.316 1.00 96.50 120 GLY A O 1
ATOM 856 N N . PRO A 1 121 ? 2.545 -21.387 1.781 1.00 97.38 121 PRO A N 1
ATOM 857 C CA . PRO A 1 121 ? 1.594 -21.957 2.738 1.00 97.38 121 PRO A CA 1
ATOM 858 C C . PRO A 1 121 ? 1.851 -21.555 4.198 1.00 97.38 121 PRO A C 1
ATOM 860 O O . PRO A 1 121 ? 0.905 -21.301 4.940 1.00 97.38 121 PRO A O 1
ATOM 863 N N . GLU A 1 122 ? 3.111 -21.451 4.609 1.00 97.12 122 GLU A N 1
ATOM 864 C CA . GLU A 1 122 ? 3.532 -21.017 5.940 1.00 97.12 122 GLU A CA 1
ATOM 865 C C . GLU A 1 122 ? 3.169 -19.551 6.208 1.00 97.12 122 GLU A C 1
ATOM 867 O O . GLU A 1 122 ? 2.677 -19.220 7.289 1.00 97.12 122 GLU A O 1
ATOM 872 N N . ASN A 1 123 ? 3.300 -18.685 5.198 1.00 97.56 123 ASN A N 1
ATOM 873 C CA . ASN A 1 123 ? 2.863 -17.293 5.276 1.00 97.56 123 ASN A CA 1
ATOM 874 C C . ASN A 1 123 ? 1.338 -17.202 5.363 1.00 97.56 123 ASN A C 1
ATOM 876 O O . ASN A 1 123 ? 0.785 -16.415 6.130 1.00 97.56 123 ASN A O 1
ATOM 880 N N . LYS A 1 124 ? 0.632 -18.050 4.605 1.00 97.00 124 LYS A N 1
ATOM 881 C CA . LYS A 1 124 ? -0.829 -18.154 4.679 1.00 97.00 124 LYS A CA 1
ATOM 882 C C . LYS A 1 124 ? -1.286 -18.594 6.072 1.00 97.00 124 LYS A C 1
ATOM 884 O O . LYS A 1 124 ? -2.250 -18.037 6.589 1.00 97.00 124 LYS A O 1
ATOM 889 N N . ALA A 1 125 ? -0.591 -19.552 6.685 1.00 97.44 125 ALA A N 1
ATOM 890 C CA . ALA A 1 125 ? -0.916 -20.061 8.014 1.00 97.44 125 ALA A CA 1
ATOM 891 C C . ALA A 1 125 ? -0.779 -18.993 9.114 1.00 97.44 125 ALA A C 1
ATOM 893 O O . ALA A 1 125 ? -1.543 -19.030 10.085 1.00 97.44 125 ALA A O 1
ATOM 894 N N . ALA A 1 126 ? 0.116 -18.011 8.948 1.00 97.44 126 ALA A N 1
ATOM 895 C CA . ALA A 1 126 ? 0.268 -16.892 9.882 1.00 97.44 126 ALA A CA 1
ATOM 896 C C . ALA A 1 126 ? -1.026 -16.061 10.036 1.00 97.44 126 ALA A C 1
ATOM 898 O O . ALA A 1 126 ? -1.295 -15.540 11.114 1.00 97.44 126 ALA A O 1
ATOM 899 N N . TRP A 1 127 ? -1.883 -16.016 9.007 1.00 96.88 127 TRP A N 1
ATOM 900 C CA . TRP A 1 127 ? -3.155 -15.279 9.018 1.00 96.88 127 TRP A CA 1
ATOM 901 C C . TRP A 1 127 ? -4.339 -16.027 9.638 1.00 96.88 127 TRP A C 1
ATOM 903 O O . TRP A 1 127 ? -5.425 -15.461 9.749 1.00 96.88 127 TRP A O 1
ATOM 913 N N . THR A 1 128 ? -4.170 -17.288 10.043 1.00 97.56 128 THR A N 1
ATOM 914 C CA . THR A 1 128 ? -5.296 -18.169 10.409 1.00 97.56 128 THR A CA 1
ATOM 915 C C . THR A 1 128 ? -6.205 -17.575 11.490 1.00 97.56 128 THR A C 1
ATOM 917 O O . THR A 1 128 ? -7.428 -17.681 11.394 1.00 97.56 128 THR A O 1
ATOM 920 N N . ALA A 1 129 ? -5.636 -16.939 12.521 1.00 97.81 129 ALA A N 1
ATOM 921 C CA . ALA A 1 129 ? -6.433 -16.328 13.583 1.00 97.81 129 ALA A CA 1
ATOM 922 C C . ALA A 1 129 ? -7.255 -15.135 13.077 1.00 97.81 129 ALA A C 1
ATOM 924 O O . ALA A 1 129 ? -8.4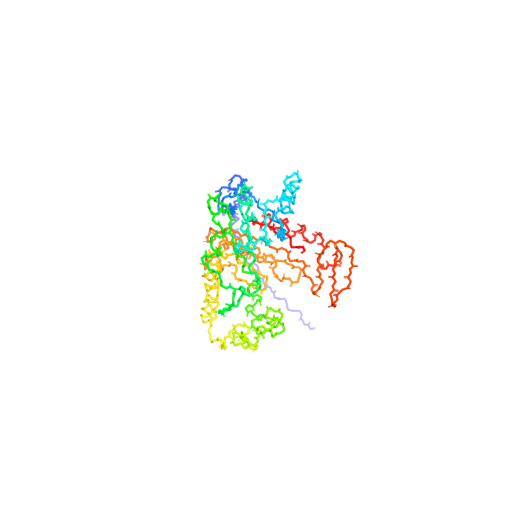32 -15.033 13.417 1.00 97.81 129 ALA A O 1
ATOM 925 N N . MET A 1 130 ? -6.663 -14.298 12.222 1.00 97.88 130 MET A N 1
ATOM 926 C CA . MET A 1 130 ? -7.325 -13.148 11.602 1.00 97.88 130 MET A CA 1
ATOM 927 C C . MET A 1 130 ? -8.490 -13.587 10.711 1.00 97.88 130 MET A C 1
ATOM 929 O O . MET A 1 130 ? -9.593 -13.056 10.830 1.00 97.88 130 MET A O 1
ATOM 933 N N . ASP A 1 131 ? -8.266 -14.600 9.867 1.00 97.56 131 ASP A N 1
ATOM 934 C CA . ASP A 1 131 ? -9.301 -15.157 8.991 1.00 97.56 131 ASP A CA 1
ATOM 935 C C . ASP A 1 131 ? -10.469 -15.730 9.807 1.00 97.56 131 ASP A C 1
ATOM 937 O O . ASP A 1 131 ? -11.630 -15.458 9.507 1.00 97.56 131 ASP A O 1
ATOM 941 N N . ARG A 1 132 ? -10.170 -16.482 10.876 1.00 98.00 132 ARG A N 1
ATOM 942 C CA . ARG A 1 132 ? -11.185 -17.040 11.781 1.00 98.00 132 ARG A CA 1
ATOM 943 C C . ARG A 1 132 ? -11.970 -15.953 12.517 1.00 98.00 132 ARG A C 1
ATOM 945 O O . ARG A 1 132 ? -13.162 -16.128 12.744 1.00 98.00 132 ARG A O 1
ATOM 952 N N . ALA A 1 133 ? -11.314 -14.858 12.891 1.00 97.44 133 ALA A N 1
ATOM 953 C CA . ALA A 1 133 ? -11.954 -13.711 13.530 1.00 97.44 133 ALA A CA 1
ATOM 954 C C . ALA A 1 133 ? -12.769 -12.852 12.542 1.00 97.44 133 ALA A C 1
ATOM 956 O O . ALA A 1 133 ? -13.499 -11.961 12.967 1.00 97.44 133 ALA A O 1
ATOM 957 N N . GLY A 1 134 ? -12.657 -13.099 11.230 1.00 97.06 134 GLY A N 1
ATOM 958 C CA . GLY A 1 134 ? -13.326 -12.301 10.203 1.00 97.06 134 GLY A CA 1
ATOM 959 C C . GLY A 1 134 ? -12.781 -10.875 10.088 1.00 97.06 134 GLY A C 1
ATOM 960 O O . GLY A 1 134 ? -13.469 -10.002 9.564 1.00 97.06 134 GLY A O 1
ATOM 961 N N . VAL A 1 135 ? -11.563 -10.627 10.576 1.00 96.75 135 VAL A N 1
ATOM 962 C CA . VAL A 1 135 ? -10.929 -9.304 10.581 1.00 96.75 135 VAL A CA 1
ATOM 963 C C . VAL A 1 135 ? -10.250 -9.056 9.236 1.00 96.75 135 VAL A C 1
ATOM 965 O O . VAL A 1 135 ? -9.561 -9.931 8.704 1.00 96.75 135 VAL A O 1
ATOM 968 N N . PHE A 1 136 ? -10.428 -7.857 8.670 1.00 97.94 136 PHE A N 1
ATOM 969 C CA . PHE A 1 136 ? -9.797 -7.512 7.400 1.00 97.94 136 PHE A CA 1
ATOM 970 C C . PHE A 1 136 ? -8.276 -7.657 7.461 1.00 97.94 136 PHE A C 1
ATOM 972 O O . PHE A 1 136 ? -7.609 -7.113 8.341 1.00 97.94 136 PHE A O 1
ATOM 979 N N . THR A 1 137 ? -7.736 -8.342 6.457 1.00 97.88 137 THR A N 1
ATOM 980 C CA . THR A 1 137 ? -6.301 -8.427 6.215 1.00 97.88 137 THR A CA 1
ATOM 981 C C . THR A 1 137 ? -5.987 -8.258 4.741 1.00 97.88 137 THR A C 1
ATOM 983 O O . THR A 1 137 ? -6.720 -8.739 3.861 1.00 97.88 137 THR A O 1
ATOM 986 N N . ALA A 1 138 ? -4.863 -7.605 4.486 1.00 98.06 138 ALA A N 1
ATOM 987 C CA . ALA A 1 138 ? -4.275 -7.472 3.168 1.00 98.06 138 ALA A CA 1
ATOM 988 C C . ALA A 1 138 ? -2.747 -7.564 3.250 1.00 98.06 138 ALA A C 1
ATOM 990 O O . ALA A 1 138 ? -2.169 -7.540 4.332 1.00 98.06 138 ALA A O 1
ATOM 991 N N . VAL A 1 139 ? -2.102 -7.682 2.097 1.00 97.75 139 VAL A N 1
ATOM 992 C CA . VAL A 1 139 ? -0.655 -7.559 1.933 1.00 97.75 139 VAL A CA 1
ATOM 993 C C . VAL A 1 139 ? -0.419 -6.351 1.045 1.00 97.75 139 VAL A C 1
ATOM 995 O O . VAL A 1 139 ? -0.996 -6.268 -0.042 1.00 97.75 139 VAL A O 1
ATOM 998 N N . GLN A 1 140 ? 0.366 -5.391 1.511 1.00 95.31 140 GLN A N 1
ATOM 999 C CA . GLN A 1 140 ? 0.624 -4.180 0.748 1.00 95.31 140 GLN A CA 1
ATOM 1000 C C . GLN A 1 140 ? 1.456 -4.525 -0.488 1.00 95.31 140 GLN A C 1
ATOM 1002 O O . GLN A 1 140 ? 2.507 -5.151 -0.389 1.00 95.31 140 GLN A O 1
ATOM 1007 N N . LEU A 1 141 ? 0.996 -4.093 -1.657 1.00 96.38 141 LEU A N 1
ATOM 1008 C CA . LEU A 1 141 ? 1.831 -3.959 -2.840 1.00 96.38 141 LEU A CA 1
ATOM 1009 C C . LEU A 1 141 ? 2.156 -2.466 -2.969 1.00 96.38 141 LEU A C 1
ATOM 1011 O O . LEU A 1 141 ? 1.508 -1.735 -3.724 1.00 96.38 141 LEU A O 1
ATOM 1015 N N . GLY A 1 142 ? 3.094 -2.038 -2.116 1.00 92.50 142 GLY A N 1
ATOM 1016 C CA . GLY A 1 142 ? 3.553 -0.656 -1.956 1.00 92.50 142 GLY A CA 1
ATOM 1017 C C . GLY A 1 142 ? 4.057 -0.065 -3.265 1.00 92.50 142 GLY A C 1
ATOM 1018 O O . GLY A 1 142 ? 4.686 -0.783 -4.039 1.00 92.50 142 GLY A O 1
ATOM 1019 N N . GLU A 1 143 ? 3.763 1.211 -3.519 1.00 90.19 143 GLU A N 1
ATOM 1020 C CA . GLU A 1 143 ? 4.302 2.024 -4.621 1.00 90.19 143 GLU A CA 1
ATOM 1021 C C . GLU A 1 143 ? 4.402 1.344 -6.004 1.00 90.19 143 GLU A C 1
ATOM 1023 O O . GLU A 1 143 ? 5.297 1.619 -6.804 1.00 90.19 143 GLU A O 1
ATOM 1028 N N . TRP A 1 144 ? 3.507 0.422 -6.340 1.00 94.50 144 TRP A N 1
ATOM 1029 C CA . TRP A 1 144 ? 3.793 -0.536 -7.417 1.00 94.50 144 TRP A CA 1
ATOM 1030 C C . TRP A 1 144 ? 3.860 0.077 -8.813 1.00 94.50 144 TRP A C 1
ATOM 1032 O O . TRP A 1 144 ? 4.609 -0.408 -9.660 1.00 94.50 144 TRP A O 1
ATOM 1042 N N . GLY A 1 145 ? 3.111 1.157 -9.049 1.00 94.88 145 GLY A N 1
ATOM 1043 C CA . GLY A 1 145 ? 3.231 1.943 -10.274 1.00 94.88 145 GLY A CA 1
ATOM 1044 C C . GLY A 1 145 ? 4.559 2.701 -10.345 1.00 94.88 145 GLY A C 1
ATOM 1045 O O . GLY A 1 145 ? 5.167 2.773 -11.412 1.00 94.88 145 GLY A O 1
ATOM 1046 N N . TYR A 1 146 ? 5.050 3.212 -9.210 1.00 93.81 146 TYR A N 1
ATOM 1047 C CA . TYR A 1 146 ? 6.367 3.846 -9.142 1.00 93.81 146 TYR A CA 1
ATOM 1048 C C . TYR A 1 146 ? 7.471 2.821 -9.395 1.00 93.81 146 TYR A C 1
ATOM 1050 O O . TYR A 1 146 ? 8.333 3.070 -10.235 1.00 93.81 146 TYR A O 1
ATOM 1058 N N . TYR A 1 147 ? 7.393 1.640 -8.771 1.00 95.88 147 TYR A N 1
ATOM 1059 C CA . TYR A 1 147 ? 8.327 0.556 -9.054 1.00 95.88 147 TYR A CA 1
ATOM 1060 C C . TYR A 1 147 ? 8.333 0.184 -10.530 1.00 95.88 147 TYR A C 1
ATOM 1062 O O . TYR A 1 147 ? 9.396 0.179 -11.150 1.00 95.88 147 TYR A O 1
ATOM 1070 N N . PHE A 1 148 ? 7.155 -0.085 -11.102 1.00 96.69 148 PHE A N 1
ATOM 1071 C CA . PHE A 1 148 ? 7.052 -0.536 -12.483 1.00 96.69 148 PHE A CA 1
ATOM 1072 C C . PHE A 1 148 ? 7.739 0.463 -13.422 1.00 96.69 148 PHE A C 1
ATOM 1074 O O . PHE A 1 148 ? 8.610 0.068 -14.195 1.00 96.69 148 PHE A O 1
ATOM 1081 N N . HIS A 1 149 ? 7.441 1.759 -13.294 1.00 95.31 149 HIS A N 1
ATOM 1082 C CA . HIS A 1 149 ? 7.971 2.771 -14.208 1.00 95.31 149 HIS A CA 1
ATOM 1083 C C . HIS A 1 149 ? 9.380 3.276 -13.885 1.00 95.31 149 HIS A C 1
ATOM 1085 O O . HIS A 1 149 ? 10.103 3.635 -14.813 1.00 95.31 149 HIS A O 1
ATOM 1091 N N . ASN A 1 150 ? 9.788 3.302 -12.614 1.00 94.00 150 ASN A N 1
ATOM 1092 C CA . ASN A 1 150 ? 10.995 4.017 -12.183 1.00 94.00 150 ASN A CA 1
ATOM 1093 C C . ASN A 1 150 ? 12.041 3.109 -11.533 1.00 94.00 150 ASN A C 1
ATOM 1095 O O . ASN A 1 150 ? 13.226 3.290 -11.786 1.00 94.00 150 ASN A O 1
ATOM 1099 N N . LEU A 1 151 ? 11.639 2.120 -10.728 1.00 95.50 151 LEU A N 1
ATOM 1100 C CA . LEU A 1 151 ? 12.594 1.317 -9.945 1.00 95.50 151 LEU A CA 1
ATOM 1101 C C . LEU A 1 151 ? 12.968 -0.011 -10.607 1.00 95.50 151 LEU A C 1
ATOM 1103 O O . LEU A 1 151 ? 14.045 -0.548 -10.360 1.00 95.50 151 LEU A O 1
ATOM 1107 N N . SER A 1 152 ? 12.119 -0.528 -11.492 1.00 96.81 152 SER A N 1
ATOM 1108 C CA . SER A 1 152 ? 12.296 -1.822 -12.163 1.00 96.81 152 SER A CA 1
ATOM 1109 C C . SER A 1 152 ? 13.618 -1.953 -12.934 1.00 96.81 152 SER A C 1
ATOM 1111 O O . SER A 1 152 ? 14.104 -3.068 -13.108 1.00 96.81 152 SER A O 1
ATOM 1113 N N . HIS A 1 153 ? 14.224 -0.834 -13.336 1.00 96.69 153 HIS A N 1
ATOM 1114 C CA . HIS A 1 153 ? 15.514 -0.751 -14.028 1.00 96.69 153 HIS A CA 1
ATOM 1115 C C . HIS A 1 153 ? 16.604 -0.020 -13.217 1.00 96.69 153 HIS A C 1
ATOM 1117 O O . HIS A 1 153 ? 17.738 0.105 -13.678 1.00 96.69 153 HIS A O 1
ATOM 1123 N N . ALA A 1 154 ? 16.278 0.497 -12.028 1.00 96.50 154 ALA A N 1
ATOM 1124 C CA . ALA A 1 154 ? 17.164 1.355 -11.248 1.00 96.50 154 ALA A CA 1
ATOM 1125 C C . ALA A 1 154 ? 18.154 0.532 -10.413 1.00 96.50 154 ALA A C 1
ATOM 1127 O O . ALA A 1 154 ? 17.830 0.054 -9.327 1.00 96.50 154 ALA A O 1
ATOM 1128 N N . GLU A 1 155 ? 19.388 0.394 -10.896 1.00 96.75 155 GLU A N 1
ATOM 1129 C CA . GLU A 1 155 ? 20.399 -0.463 -10.263 1.00 96.75 155 GLU A CA 1
ATOM 1130 C C . GLU A 1 155 ? 20.650 -0.140 -8.782 1.00 96.75 155 GLU A C 1
ATOM 1132 O O . GLU A 1 155 ? 20.760 -1.059 -7.973 1.00 96.75 155 GLU A O 1
ATOM 1137 N N . PHE A 1 156 ? 20.684 1.142 -8.397 1.00 95.56 156 PHE A N 1
ATOM 1138 C CA . PHE A 1 156 ? 20.905 1.537 -7.000 1.00 95.56 156 PHE A CA 1
ATOM 1139 C C . PHE A 1 156 ? 19.829 0.967 -6.062 1.00 95.56 156 PHE A C 1
ATOM 1141 O O . PHE A 1 156 ? 20.152 0.480 -4.980 1.00 95.56 156 PHE A O 1
ATOM 1148 N N . TRP A 1 157 ? 18.562 0.974 -6.494 1.00 95.44 157 TRP A N 1
ATOM 1149 C CA . TRP A 1 157 ? 17.451 0.432 -5.718 1.00 95.44 157 TRP A CA 1
ATOM 1150 C C . TRP A 1 157 ? 17.567 -1.088 -5.614 1.00 95.44 157 TRP A C 1
ATOM 1152 O O . TRP A 1 157 ? 17.426 -1.644 -4.530 1.00 95.44 157 TRP A O 1
ATOM 1162 N N . TRP A 1 158 ? 17.911 -1.765 -6.714 1.00 96.56 158 TRP A N 1
ATOM 1163 C CA . TRP A 1 158 ? 18.103 -3.217 -6.719 1.00 96.56 158 TRP A CA 1
ATOM 1164 C C . TRP A 1 158 ? 19.266 -3.651 -5.829 1.00 96.56 158 TRP A C 1
ATOM 1166 O O . TRP A 1 158 ? 19.133 -4.631 -5.099 1.00 96.56 158 TRP A O 1
ATOM 1176 N N . ARG A 1 159 ? 20.382 -2.914 -5.843 1.00 96.75 159 ARG A N 1
ATOM 1177 C CA . ARG A 1 159 ? 21.507 -3.142 -4.926 1.00 96.75 159 ARG A CA 1
ATOM 1178 C C . ARG A 1 159 ? 21.099 -2.918 -3.475 1.00 96.75 159 ARG A C 1
ATOM 1180 O O . ARG A 1 159 ? 21.436 -3.745 -2.639 1.00 96.75 159 ARG A O 1
ATOM 1187 N N . GLY A 1 160 ? 20.337 -1.863 -3.185 1.00 94.62 160 GLY A N 1
ATOM 1188 C CA . GLY A 1 160 ? 19.803 -1.617 -1.843 1.00 94.62 160 GLY A CA 1
ATOM 1189 C C . GLY A 1 160 ? 18.848 -2.716 -1.366 1.00 94.62 160 GLY A C 1
ATOM 1190 O O . GLY A 1 160 ? 18.929 -3.150 -0.223 1.00 94.62 160 GLY A O 1
ATOM 1191 N N . ASN A 1 161 ? 17.982 -3.212 -2.251 1.00 94.31 161 ASN A N 1
ATOM 1192 C CA . ASN A 1 161 ? 16.973 -4.215 -1.916 1.00 94.31 161 ASN A CA 1
ATOM 1193 C C . ASN A 1 161 ? 17.551 -5.638 -1.785 1.00 94.31 161 ASN A C 1
ATOM 1195 O O . ASN A 1 161 ? 17.177 -6.395 -0.888 1.00 94.31 161 ASN A O 1
ATOM 1199 N N . TYR A 1 162 ? 18.462 -6.029 -2.680 1.00 95.19 162 TYR A N 1
ATOM 1200 C CA . TYR A 1 162 ? 19.023 -7.384 -2.704 1.00 95.19 162 TYR A CA 1
ATOM 1201 C C . TYR A 1 162 ? 20.364 -7.522 -1.982 1.00 95.19 162 TYR A C 1
ATOM 1203 O O . TYR A 1 162 ? 20.710 -8.644 -1.608 1.00 95.19 162 TYR A O 1
ATOM 1211 N N . GLY A 1 163 ? 21.101 -6.430 -1.766 1.00 96.00 163 GLY A N 1
ATOM 1212 C CA . GLY A 1 163 ? 22.415 -6.450 -1.125 1.00 96.00 163 GLY A CA 1
ATOM 1213 C C . GLY A 1 163 ? 23.353 -7.449 -1.799 1.00 96.00 163 GLY A C 1
ATOM 1214 O O . GLY A 1 163 ? 23.502 -7.453 -3.023 1.00 96.00 163 GLY A O 1
ATOM 1215 N N . ASP A 1 164 ? 23.908 -8.359 -1.003 1.00 97.12 164 ASP A N 1
ATOM 1216 C CA . ASP A 1 164 ? 24.829 -9.409 -1.455 1.00 97.12 164 ASP A CA 1
ATOM 1217 C C . ASP A 1 164 ? 24.207 -10.379 -2.476 1.00 97.12 164 ASP A C 1
ATOM 1219 O O . ASP A 1 164 ? 24.919 -11.064 -3.207 1.00 97.12 164 ASP A O 1
ATOM 1223 N N . GLN A 1 165 ? 22.874 -10.434 -2.572 1.00 96.44 165 GLN A N 1
ATOM 1224 C CA . GLN A 1 165 ? 22.169 -11.266 -3.551 1.00 96.44 165 GLN A CA 1
ATOM 1225 C C . GLN A 1 165 ? 21.926 -10.556 -4.889 1.00 96.44 165 GLN A C 1
ATOM 1227 O O . GLN A 1 165 ? 21.316 -11.142 -5.784 1.00 96.44 165 GLN A O 1
ATOM 1232 N N . PHE A 1 166 ? 22.383 -9.312 -5.058 1.00 97.56 166 PHE A N 1
ATOM 1233 C CA . PHE A 1 166 ? 22.126 -8.524 -6.263 1.00 97.56 166 PHE A CA 1
ATOM 1234 C C . PHE A 1 166 ? 22.496 -9.273 -7.549 1.00 97.56 166 PHE A C 1
ATOM 1236 O O . PHE A 1 166 ? 21.671 -9.371 -8.456 1.00 97.56 166 PHE A O 1
ATOM 1243 N N . ASP A 1 167 ? 23.687 -9.872 -7.621 1.00 98.00 167 ASP A N 1
ATOM 1244 C CA . ASP A 1 167 ? 24.133 -10.568 -8.833 1.00 98.00 167 ASP A CA 1
ATOM 1245 C C . ASP A 1 167 ? 23.278 -11.791 -9.183 1.00 98.00 167 ASP A C 1
ATOM 1247 O O . ASP A 1 167 ? 23.112 -12.101 -10.364 1.00 98.00 167 ASP A O 1
ATOM 1251 N N . ALA A 1 168 ? 22.675 -12.440 -8.182 1.00 97.38 168 ALA A N 1
ATOM 1252 C CA . ALA A 1 168 ? 21.771 -13.562 -8.399 1.00 97.38 168 ALA A CA 1
ATOM 1253 C C . ALA A 1 168 ? 20.426 -13.120 -8.995 1.00 97.38 168 ALA A C 1
ATOM 1255 O O . ALA A 1 168 ? 19.824 -13.882 -9.746 1.00 97.38 168 ALA A O 1
ATOM 1256 N N . PHE A 1 169 ? 19.964 -11.895 -8.714 1.00 97.38 169 PHE A N 1
ATOM 1257 C CA . PHE A 1 169 ? 18.630 -11.417 -9.107 1.00 97.38 169 PHE A CA 1
ATOM 1258 C C . PHE A 1 169 ? 18.626 -10.321 -10.179 1.00 97.38 169 PHE A C 1
ATOM 1260 O O . PHE A 1 169 ? 17.579 -10.083 -10.777 1.00 97.38 169 PHE A O 1
ATOM 1267 N N . LYS A 1 170 ? 19.764 -9.687 -10.496 1.00 97.00 170 LYS A N 1
ATOM 1268 C CA . LYS A 1 170 ? 19.838 -8.583 -11.477 1.00 97.00 170 LYS A CA 1
ATOM 1269 C C . LYS A 1 170 ? 19.330 -8.946 -12.874 1.00 97.00 170 LYS A C 1
ATOM 1271 O O . LYS A 1 170 ? 18.941 -8.069 -13.632 1.00 97.00 170 LYS A O 1
ATOM 1276 N N . HIS A 1 171 ? 19.293 -10.234 -13.214 1.00 96.88 171 HIS A N 1
ATOM 1277 C CA . HIS A 1 171 ? 18.727 -10.724 -14.472 1.00 96.88 171 HIS A CA 1
ATOM 1278 C C . HIS A 1 171 ? 17.208 -10.482 -14.599 1.00 96.88 171 HIS A C 1
ATOM 1280 O O . HIS A 1 171 ? 16.674 -10.564 -15.700 1.00 96.88 171 HIS A O 1
ATOM 1286 N N . LEU A 1 172 ? 16.515 -10.188 -13.492 1.00 97.12 172 LEU A N 1
ATOM 1287 C CA . LEU A 1 172 ? 15.096 -9.820 -13.461 1.00 97.12 172 LEU A CA 1
ATOM 1288 C C . LEU A 1 172 ? 14.859 -8.312 -13.654 1.00 97.12 172 LEU A C 1
ATOM 1290 O O . LEU A 1 172 ? 13.706 -7.888 -13.767 1.00 97.12 172 LEU A O 1
ATOM 1294 N N . MET A 1 173 ? 15.921 -7.497 -13.659 1.00 97.69 173 MET A N 1
ATOM 1295 C CA . MET A 1 173 ? 15.818 -6.060 -13.906 1.00 97.69 173 MET A CA 1
ATOM 1296 C C . MET A 1 173 ? 15.267 -5.791 -15.301 1.00 97.69 173 MET A C 1
ATOM 1298 O O . MET A 1 173 ? 15.590 -6.478 -16.270 1.00 97.69 173 MET A O 1
ATOM 1302 N N . LYS A 1 174 ? 14.462 -4.737 -15.407 1.00 97.69 174 LYS A N 1
ATOM 1303 C CA . LYS A 1 174 ? 13.966 -4.256 -16.693 1.00 97.69 174 LYS A CA 1
ATOM 1304 C C . LYS A 1 174 ? 15.022 -3.398 -17.389 1.00 97.69 174 LYS A C 1
ATOM 1306 O O . LYS A 1 174 ? 15.829 -2.758 -16.711 1.00 97.69 174 LYS A O 1
ATOM 1311 N N . PRO A 1 175 ? 15.032 -3.349 -18.730 1.00 97.06 175 PRO A N 1
ATOM 1312 C CA . PRO A 1 175 ? 15.939 -2.467 -19.450 1.00 97.06 175 PRO A CA 1
ATOM 1313 C C . PRO A 1 175 ? 15.674 -0.993 -19.119 1.00 97.06 175 PRO A C 1
ATOM 1315 O O . PRO A 1 175 ? 14.525 -0.549 -19.009 1.00 97.06 175 PRO A O 1
ATOM 1318 N N . ALA A 1 176 ? 16.746 -0.210 -19.000 1.00 95.88 176 ALA A N 1
ATOM 1319 C CA . ALA A 1 176 ? 16.644 1.230 -18.794 1.00 95.88 176 ALA A CA 1
ATOM 1320 C C . ALA A 1 176 ? 15.946 1.923 -19.980 1.00 95.88 176 ALA A C 1
ATOM 1322 O O . ALA A 1 176 ? 16.075 1.511 -21.132 1.00 95.88 176 ALA A O 1
ATOM 1323 N N . GLY A 1 177 ? 15.194 2.991 -19.697 1.00 94.56 177 GLY A N 1
ATOM 1324 C CA . GLY A 1 177 ? 14.487 3.773 -20.720 1.00 94.56 177 GLY A CA 1
ATOM 1325 C C . GLY A 1 177 ? 13.207 3.130 -21.269 1.00 94.56 177 GLY A C 1
ATOM 1326 O O . GLY A 1 177 ? 12.561 3.717 -22.138 1.00 94.56 177 GLY A O 1
ATOM 1327 N N . LEU A 1 178 ? 12.813 1.957 -20.758 1.00 95.75 178 LEU A N 1
ATOM 1328 C CA . LEU A 1 178 ? 11.574 1.271 -21.136 1.00 95.75 178 LEU A CA 1
ATOM 1329 C C . LEU A 1 178 ? 10.510 1.269 -20.033 1.00 95.75 178 LEU A C 1
ATOM 1331 O O . LEU A 1 178 ? 9.510 0.585 -20.183 1.00 95.75 178 LEU A O 1
ATOM 1335 N N . ALA A 1 179 ? 10.685 2.021 -18.941 1.00 91.75 179 ALA A N 1
ATOM 1336 C CA . ALA A 1 179 ? 9.655 2.260 -17.918 1.00 91.75 179 ALA A CA 1
ATOM 1337 C C . ALA A 1 179 ? 8.889 1.000 -17.439 1.00 91.75 179 ALA A C 1
ATOM 1339 O O . ALA A 1 179 ? 7.666 1.044 -17.276 1.00 91.75 179 ALA A O 1
ATOM 1340 N N . GLY A 1 180 ? 9.609 -0.113 -17.247 1.00 93.94 180 GLY A N 1
ATOM 1341 C CA . GLY A 1 180 ? 9.069 -1.394 -16.766 1.00 93.94 180 GLY A CA 1
ATOM 1342 C C . GLY A 1 180 ? 8.798 -2.451 -17.834 1.00 93.94 180 GLY A C 1
ATOM 1343 O O . GLY A 1 180 ? 8.596 -3.617 -17.492 1.00 93.94 180 GLY A O 1
ATOM 1344 N N . TYR A 1 181 ? 8.830 -2.081 -19.113 1.00 97.25 181 TYR A N 1
ATOM 1345 C CA . TYR A 1 181 ? 8.614 -3.004 -20.226 1.00 97.25 181 TYR A CA 1
ATOM 1346 C C . TYR A 1 181 ? 9.930 -3.663 -20.673 1.00 97.25 181 TYR A C 1
ATOM 1348 O O . TYR A 1 181 ? 10.975 -3.017 -20.700 1.00 97.25 181 TYR A O 1
ATOM 1356 N N . ASP A 1 182 ? 9.889 -4.945 -21.051 1.00 96.56 182 ASP A N 1
ATOM 1357 C CA . ASP A 1 182 ? 11.065 -5.658 -21.589 1.00 96.56 182 ASP A CA 1
ATOM 1358 C C . ASP A 1 182 ? 11.423 -5.199 -23.011 1.00 96.56 182 ASP A C 1
ATOM 1360 O O . ASP A 1 182 ? 12.588 -5.141 -23.393 1.00 96.56 182 ASP A O 1
ATOM 1364 N N . VAL A 1 183 ? 10.403 -4.841 -23.790 1.00 96.75 183 VAL A N 1
ATOM 1365 C CA . VAL A 1 183 ? 10.510 -4.272 -25.136 1.00 96.75 183 VAL A CA 1
ATOM 1366 C C . VAL A 1 183 ? 9.577 -3.074 -25.234 1.00 96.75 183 VAL A C 1
ATOM 1368 O O . VAL A 1 183 ? 8.583 -3.005 -24.513 1.00 96.75 183 VAL A O 1
ATOM 1371 N N . ARG A 1 184 ? 9.874 -2.121 -26.123 1.00 96.56 184 ARG A N 1
ATOM 1372 C CA . ARG A 1 184 ? 8.996 -0.967 -26.344 1.00 96.56 184 ARG A CA 1
ATOM 1373 C C . ARG A 1 184 ? 7.631 -1.453 -26.856 1.00 96.56 184 ARG A C 1
ATOM 1375 O O . ARG A 1 184 ? 7.597 -1.992 -27.962 1.00 96.56 184 ARG A O 1
ATOM 1382 N N . PRO A 1 185 ? 6.528 -1.231 -26.117 1.00 95.94 185 PRO A N 1
ATOM 1383 C CA . PRO A 1 185 ? 5.206 -1.605 -26.597 1.00 95.94 185 PRO A CA 1
ATOM 1384 C C . PRO A 1 185 ? 4.846 -0.818 -27.859 1.00 95.94 185 PRO A C 1
ATOM 1386 O O . PRO A 1 185 ? 5.171 0.366 -27.987 1.00 95.94 185 PRO A O 1
ATOM 1389 N N . THR A 1 186 ? 4.150 -1.471 -28.779 1.00 97.62 186 THR A N 1
ATOM 1390 C CA . THR A 1 186 ? 3.695 -0.907 -30.056 1.00 97.62 186 THR A CA 1
ATOM 1391 C C . THR A 1 186 ? 2.219 -0.512 -30.031 1.00 97.62 186 THR A C 1
ATOM 1393 O O . THR A 1 186 ? 1.745 0.190 -30.925 1.00 97.62 186 THR A O 1
ATOM 1396 N N . SER A 1 187 ? 1.483 -0.909 -28.987 1.00 98.12 187 SER A N 1
ATOM 1397 C CA . SER A 1 187 ? 0.063 -0.597 -28.828 1.00 98.12 187 SER A CA 1
ATOM 1398 C C . SER A 1 187 ? -0.341 -0.372 -27.369 1.00 98.12 187 SER A C 1
ATOM 1400 O O . SER A 1 187 ? 0.325 -0.807 -26.430 1.00 98.12 187 SER A O 1
ATOM 1402 N N . LYS A 1 188 ? -1.496 0.280 -27.167 1.00 96.75 188 LYS A N 1
ATOM 1403 C CA . LYS A 1 188 ? -2.109 0.420 -25.833 1.00 96.75 188 LYS A CA 1
ATOM 1404 C C . LYS A 1 188 ? -2.480 -0.932 -25.219 1.00 96.75 188 LYS A C 1
ATOM 1406 O O . LYS A 1 188 ? -2.404 -1.073 -24.003 1.00 96.75 188 LYS A O 1
ATOM 1411 N N . GLN A 1 189 ? -2.880 -1.894 -26.052 1.00 97.88 189 GLN A N 1
ATOM 1412 C CA . GLN A 1 189 ? -3.247 -3.238 -25.612 1.00 97.88 189 GLN A CA 1
ATOM 1413 C C . GLN A 1 189 ? -2.036 -3.963 -25.017 1.00 97.88 189 GLN A C 1
ATOM 1415 O O . GLN A 1 189 ? -2.137 -4.506 -23.925 1.00 97.88 189 GLN A O 1
ATOM 1420 N N . GLU A 1 190 ? -0.873 -3.875 -25.665 1.00 97.88 190 GLU A N 1
ATOM 1421 C CA . GLU A 1 190 ? 0.371 -4.444 -25.132 1.00 97.88 190 GLU A CA 1
ATOM 1422 C C . GLU A 1 190 ? 0.766 -3.806 -23.794 1.00 97.88 190 GLU A C 1
ATOM 1424 O O . GLU A 1 190 ? 1.094 -4.525 -22.852 1.00 97.88 190 GLU A O 1
ATOM 1429 N N . CYS A 1 191 ? 0.667 -2.473 -23.665 1.00 97.12 191 CYS A N 1
ATOM 1430 C CA . CYS A 1 191 ? 0.893 -1.807 -22.377 1.00 97.12 191 CYS A CA 1
ATOM 1431 C C . CYS A 1 191 ? -0.039 -2.357 -21.286 1.00 97.12 191 CYS A C 1
ATOM 1433 O O . CYS A 1 191 ? 0.406 -2.669 -20.182 1.00 97.12 191 CYS A O 1
ATOM 1435 N N . PHE A 1 192 ? -1.333 -2.476 -21.604 1.00 97.38 192 PHE A N 1
ATOM 1436 C CA . PHE A 1 192 ? -2.346 -2.992 -20.688 1.00 97.38 192 PHE A CA 1
ATOM 1437 C C . PHE A 1 192 ? -2.057 -4.437 -20.275 1.00 97.38 192 PHE A C 1
ATOM 1439 O O . PHE A 1 192 ? -2.090 -4.749 -19.086 1.00 97.38 192 PHE A O 1
ATOM 1446 N N . ASP A 1 193 ? -1.742 -5.312 -21.229 1.00 98.19 193 ASP A N 1
ATOM 1447 C CA . ASP A 1 193 ? -1.526 -6.730 -20.961 1.00 98.19 193 ASP A CA 1
ATOM 1448 C C . ASP A 1 193 ? -0.278 -6.974 -20.111 1.00 98.19 193 ASP A C 1
ATOM 1450 O O . ASP A 1 193 ? -0.347 -7.768 -19.171 1.00 98.19 193 ASP A O 1
ATOM 1454 N N . VAL A 1 194 ? 0.826 -6.259 -20.368 1.00 97.88 194 VAL A N 1
ATOM 1455 C CA . VAL A 1 194 ? 2.050 -6.364 -19.553 1.00 97.88 194 VAL A CA 1
ATOM 1456 C C . VAL A 1 194 ? 1.809 -5.853 -18.133 1.00 97.88 194 VAL A C 1
ATOM 1458 O O . VAL A 1 194 ? 2.206 -6.500 -17.164 1.00 97.88 194 VAL A O 1
ATOM 1461 N N . LEU A 1 195 ? 1.126 -4.715 -17.984 1.00 97.31 195 LEU A N 1
ATOM 1462 C CA . LEU A 1 195 ? 0.824 -4.159 -16.667 1.00 97.31 195 LEU A CA 1
ATOM 1463 C C . LEU A 1 195 ? -0.126 -5.066 -15.869 1.00 97.31 195 LEU A C 1
ATOM 1465 O O . LEU A 1 195 ? 0.082 -5.294 -14.674 1.00 97.31 195 LEU A O 1
ATOM 1469 N N . ARG A 1 196 ? -1.146 -5.622 -16.535 1.00 98.25 196 ARG A N 1
ATOM 1470 C CA . ARG A 1 196 ? -2.071 -6.591 -15.941 1.00 98.25 196 ARG A CA 1
ATOM 1471 C C . ARG A 1 196 ? -1.337 -7.854 -15.515 1.00 98.25 196 ARG A C 1
ATOM 1473 O O . ARG A 1 196 ? -1.550 -8.326 -14.400 1.00 98.25 196 ARG A O 1
ATOM 1480 N N . ASP A 1 197 ? -0.492 -8.413 -16.376 1.00 98.31 197 ASP A N 1
ATOM 1481 C CA . ASP A 1 197 ? 0.316 -9.594 -16.059 1.00 98.31 197 ASP A CA 1
ATOM 1482 C C . ASP A 1 197 ? 1.233 -9.329 -14.855 1.00 98.31 197 ASP A C 1
ATOM 1484 O O . ASP A 1 197 ? 1.273 -10.133 -13.920 1.00 98.31 197 ASP A O 1
ATOM 1488 N N . TYR A 1 198 ? 1.884 -8.164 -14.803 1.00 97.94 198 TYR A N 1
ATOM 1489 C CA . TYR A 1 198 ? 2.654 -7.752 -13.634 1.00 97.94 198 TYR A CA 1
ATOM 1490 C C . TYR A 1 198 ? 1.792 -7.778 -12.365 1.00 97.94 198 TYR A C 1
ATOM 1492 O O . TYR A 1 198 ? 2.084 -8.55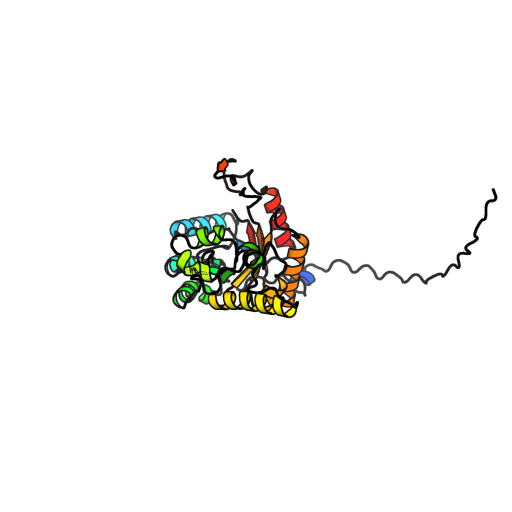2 -11.449 1.00 97.94 198 TYR A O 1
ATOM 1500 N N . PHE A 1 199 ? 0.702 -7.007 -12.322 1.00 98.00 199 PHE A N 1
ATOM 1501 C CA . PHE A 1 199 ? -0.128 -6.880 -11.122 1.00 98.00 199 PHE A CA 1
ATOM 1502 C C . PHE A 1 199 ? -0.748 -8.216 -10.694 1.00 98.00 199 PHE A C 1
ATOM 1504 O O . PHE A 1 199 ? -0.703 -8.586 -9.521 1.00 98.00 199 PHE A O 1
ATOM 1511 N N . THR A 1 200 ? -1.303 -8.975 -11.639 1.00 98.31 200 THR A N 1
ATOM 1512 C CA . THR A 1 200 ? -1.932 -10.271 -11.348 1.00 98.31 200 THR A CA 1
ATOM 1513 C C . THR A 1 200 ? -0.914 -11.317 -10.897 1.00 98.31 200 THR A C 1
ATOM 1515 O O . THR A 1 200 ? -1.230 -12.120 -10.017 1.00 98.31 200 THR A O 1
ATOM 1518 N N . SER A 1 201 ? 0.331 -11.265 -11.391 1.00 97.81 201 SER A N 1
ATOM 1519 C CA . SER A 1 201 ? 1.413 -12.091 -10.847 1.00 97.81 201 SER A CA 1
ATOM 1520 C C . SER A 1 201 ? 1.703 -11.746 -9.386 1.00 97.81 201 SER A C 1
ATOM 1522 O O . SER A 1 201 ? 1.798 -12.653 -8.565 1.00 97.81 201 SER A O 1
ATOM 1524 N N . ARG A 1 202 ? 1.771 -10.449 -9.036 1.00 97.31 202 ARG A N 1
ATOM 1525 C CA . ARG A 1 202 ? 1.971 -10.004 -7.646 1.00 97.31 202 ARG A CA 1
ATOM 1526 C C . ARG A 1 202 ? 0.817 -10.464 -6.769 1.00 97.31 202 ARG A C 1
ATOM 1528 O O . ARG A 1 202 ? 1.033 -10.979 -5.684 1.00 97.31 202 ARG A O 1
ATOM 1535 N N . ARG A 1 203 ? -0.417 -10.337 -7.257 1.00 97.50 203 ARG A N 1
ATOM 1536 C CA . ARG A 1 203 ? -1.611 -10.785 -6.538 1.00 97.50 203 ARG A CA 1
ATOM 1537 C C . ARG A 1 203 ? -1.540 -12.266 -6.169 1.00 97.50 203 ARG A C 1
ATOM 1539 O O . ARG A 1 203 ? -1.814 -12.597 -5.018 1.00 97.50 203 ARG A O 1
ATOM 1546 N N . ARG A 1 204 ? -1.159 -13.131 -7.110 1.00 97.44 204 ARG A N 1
ATOM 1547 C CA . ARG A 1 204 ? -0.985 -14.566 -6.851 1.00 97.44 204 ARG A CA 1
ATOM 1548 C C . ARG A 1 204 ? 0.138 -14.818 -5.846 1.00 97.44 204 ARG A C 1
ATOM 1550 O O . ARG A 1 204 ? -0.070 -15.537 -4.874 1.00 97.44 204 ARG A O 1
ATOM 1557 N N . ASP A 1 205 ? 1.296 -14.206 -6.071 1.00 97.44 205 ASP A N 1
ATOM 1558 C CA . ASP A 1 205 ? 2.486 -14.402 -5.239 1.00 97.44 205 ASP A CA 1
ATOM 1559 C C . ASP A 1 205 ? 2.290 -13.840 -3.815 1.00 97.44 205 ASP A C 1
ATOM 1561 O O . ASP A 1 205 ? 2.936 -14.292 -2.876 1.00 97.44 205 ASP A O 1
ATOM 1565 N N . LEU A 1 206 ? 1.344 -12.913 -3.632 1.00 97.56 206 LEU A N 1
ATOM 1566 C CA . LEU A 1 206 ? 0.935 -12.337 -2.348 1.00 97.56 206 LEU A CA 1
ATOM 1567 C C . LEU A 1 206 ? -0.419 -12.895 -1.860 1.00 97.56 206 LEU A C 1
ATOM 1569 O O . LEU A 1 206 ? -1.212 -12.193 -1.224 1.00 97.56 206 LEU A O 1
ATOM 1573 N N . LEU A 1 207 ? -0.686 -14.173 -2.156 1.00 97.00 207 LEU A N 1
ATOM 1574 C CA . LEU A 1 207 ? -1.791 -14.976 -1.609 1.00 97.00 207 LEU A CA 1
ATOM 1575 C C . LEU A 1 207 ? -3.203 -14.418 -1.865 1.00 97.00 207 LEU A C 1
ATOM 1577 O O . LEU A 1 207 ? -4.093 -14.588 -1.028 1.00 97.00 207 LEU A O 1
ATOM 1581 N N . ASP A 1 208 ? -3.424 -13.723 -2.984 1.00 97.19 208 ASP A N 1
ATOM 1582 C CA . ASP A 1 208 ? -4.689 -13.040 -3.296 1.00 97.19 208 ASP A CA 1
ATOM 1583 C C . ASP A 1 208 ? -5.118 -12.031 -2.211 1.00 97.19 208 ASP A C 1
ATOM 1585 O O . ASP A 1 208 ? -6.310 -11.765 -1.997 1.00 97.19 208 ASP A O 1
ATOM 1589 N N . ARG A 1 209 ? -4.141 -11.468 -1.487 1.00 96.50 209 ARG A N 1
ATOM 1590 C CA . ARG A 1 209 ? -4.362 -10.512 -0.392 1.00 96.50 209 ARG A CA 1
ATOM 1591 C C . ARG A 1 209 ? -3.954 -9.084 -0.721 1.00 96.50 209 ARG A C 1
ATOM 1593 O O . ARG A 1 209 ? -4.034 -8.240 0.159 1.00 96.50 209 ARG A O 1
ATOM 1600 N N . VAL A 1 210 ? -3.582 -8.783 -1.962 1.00 97.56 210 VAL A N 1
ATOM 1601 C CA . VAL A 1 210 ? -3.041 -7.466 -2.327 1.00 97.56 210 VAL A CA 1
ATOM 1602 C C . VAL A 1 210 ? -3.974 -6.311 -1.954 1.00 97.56 210 VAL A C 1
ATOM 1604 O O . VAL A 1 210 ? -5.118 -6.245 -2.410 1.00 97.56 210 VAL A O 1
ATOM 1607 N N . MET A 1 211 ? -3.445 -5.366 -1.180 1.00 97.50 211 MET A N 1
ATOM 1608 C CA . MET A 1 211 ? -3.851 -3.967 -1.209 1.00 97.50 211 MET A CA 1
ATOM 1609 C C . MET A 1 211 ? -2.911 -3.237 -2.166 1.00 97.50 211 MET A C 1
ATOM 1611 O O . MET A 1 211 ? -1.699 -3.226 -1.970 1.00 97.50 211 MET A O 1
ATOM 1615 N N . SER A 1 212 ? -3.466 -2.651 -3.223 1.00 94.88 212 SER A N 1
ATOM 1616 C CA . SER A 1 212 ? -2.692 -1.812 -4.143 1.00 94.88 212 SER A CA 1
ATOM 1617 C C . SER A 1 212 ? -2.332 -0.522 -3.427 1.00 94.88 212 SER A C 1
ATOM 1619 O O . SER A 1 212 ? -3.249 0.093 -2.917 1.00 94.88 212 SER A O 1
ATOM 1621 N N . VAL A 1 213 ? -1.084 -0.066 -3.436 1.00 93.81 213 VAL A N 1
ATOM 1622 C CA . VAL A 1 213 ? -0.745 1.310 -3.037 1.00 93.81 213 VAL A CA 1
ATOM 1623 C C . VAL A 1 213 ? -0.001 1.968 -4.188 1.00 93.81 213 VAL A C 1
ATOM 1625 O O . VAL A 1 213 ? 1.010 1.450 -4.658 1.00 93.81 213 VAL A O 1
ATOM 1628 N N . THR A 1 214 ? -0.535 3.075 -4.706 1.00 92.50 214 THR A N 1
ATOM 1629 C CA . THR A 1 214 ? 0.060 3.764 -5.858 1.00 92.50 214 THR A CA 1
ATOM 1630 C C . THR A 1 214 ? 0.009 5.285 -5.726 1.00 92.50 214 THR A C 1
ATOM 1632 O O . THR A 1 214 ? -1.063 5.895 -5.713 1.00 92.50 214 THR A O 1
ATOM 1635 N N . GLY A 1 215 ? 1.189 5.907 -5.666 1.00 90.69 215 GLY A N 1
ATOM 1636 C CA . GLY A 1 215 ? 1.361 7.360 -5.702 1.00 90.69 215 GLY A CA 1
ATOM 1637 C C . GLY A 1 215 ? 1.661 7.899 -7.101 1.00 90.69 215 GLY A C 1
ATOM 1638 O O . GLY A 1 215 ? 1.089 8.886 -7.531 1.00 90.69 215 GLY A O 1
ATOM 1639 N N . HIS A 1 216 ? 2.457 7.216 -7.918 1.00 88.88 216 HIS A N 1
ATOM 1640 C CA . HIS A 1 216 ? 3.025 7.839 -9.129 1.00 88.88 216 HIS A CA 1
ATOM 1641 C C . HIS A 1 216 ? 2.341 7.439 -10.452 1.00 88.88 216 HIS A C 1
ATOM 1643 O O . HIS A 1 216 ? 2.905 7.606 -11.529 1.00 88.88 216 HIS A O 1
ATOM 1649 N N . SER A 1 217 ? 1.124 6.888 -10.393 1.00 91.25 217 SER A N 1
ATOM 1650 C CA . SER A 1 217 ? 0.326 6.501 -11.573 1.00 91.25 217 SER A CA 1
ATOM 1651 C C . SER A 1 217 ? -1.184 6.551 -11.291 1.00 91.25 217 SER A C 1
ATOM 1653 O O . SER A 1 217 ? -1.584 6.756 -10.145 1.00 91.25 217 SER A O 1
ATOM 1655 N N . HIS A 1 218 ? -2.011 6.350 -12.324 1.00 92.81 218 HIS A N 1
ATOM 1656 C CA . HIS A 1 218 ? -3.477 6.263 -12.235 1.00 92.81 218 HIS A CA 1
ATOM 1657 C C . HIS A 1 218 ? -3.979 4.840 -12.510 1.00 92.81 218 HIS A C 1
ATOM 1659 O O . HIS A 1 218 ? -4.620 4.563 -13.527 1.00 92.81 218 HIS A O 1
ATOM 1665 N N . TYR A 1 219 ? -3.621 3.909 -11.626 1.00 94.94 219 TYR A N 1
ATOM 1666 C CA . TYR A 1 219 ? -3.957 2.487 -11.756 1.00 94.94 219 TYR A CA 1
ATOM 1667 C C . TYR A 1 219 ? -4.996 1.996 -10.745 1.00 94.94 219 TYR A C 1
ATOM 1669 O O . TYR A 1 219 ? -5.216 0.796 -10.605 1.00 94.94 219 TYR A O 1
ATOM 1677 N N . GLU A 1 220 ? -5.685 2.911 -10.070 1.00 94.62 220 GLU A N 1
ATOM 1678 C CA . GLU A 1 220 ? -6.677 2.618 -9.035 1.00 94.62 220 GLU A CA 1
ATOM 1679 C C . GLU A 1 220 ? -7.834 1.769 -9.583 1.00 94.62 220 GLU A C 1
ATOM 1681 O O . GLU A 1 220 ? -8.254 0.784 -8.971 1.00 94.62 220 GLU A O 1
ATOM 1686 N N . ALA A 1 221 ? -8.321 2.126 -10.776 1.00 94.75 221 ALA A N 1
ATOM 1687 C CA . ALA A 1 221 ? -9.384 1.398 -11.462 1.00 94.75 221 ALA A CA 1
ATOM 1688 C C . ALA A 1 221 ? -8.969 -0.034 -11.816 1.00 94.75 221 ALA A C 1
ATOM 1690 O O . ALA A 1 221 ? -9.752 -0.963 -11.600 1.00 94.75 221 ALA A O 1
ATOM 1691 N N . TYR A 1 222 ? -7.734 -0.206 -12.294 1.00 96.94 222 TYR A N 1
ATOM 1692 C CA . TYR A 1 222 ? -7.188 -1.508 -12.659 1.00 96.94 222 TYR A CA 1
ATOM 1693 C C . TYR A 1 222 ? -6.905 -2.377 -11.440 1.00 96.94 222 TYR A C 1
ATOM 1695 O O . TYR A 1 222 ? -7.214 -3.559 -11.460 1.00 96.94 222 TYR A O 1
ATOM 1703 N N . ALA A 1 223 ? -6.400 -1.809 -10.344 1.00 96.88 223 ALA A N 1
ATOM 1704 C CA . ALA A 1 223 ? -6.233 -2.550 -9.100 1.00 96.88 223 ALA A CA 1
ATOM 1705 C C . ALA A 1 223 ? -7.567 -3.144 -8.616 1.00 96.88 223 ALA A C 1
ATOM 1707 O O . ALA A 1 223 ? -7.628 -4.317 -8.243 1.00 96.88 223 ALA A O 1
ATOM 1708 N N . GLY A 1 224 ? -8.648 -2.355 -8.666 1.00 97.00 224 GLY A N 1
ATOM 1709 C CA . GLY A 1 224 ? -9.995 -2.834 -8.353 1.00 97.00 224 GLY A CA 1
ATOM 1710 C C . GLY A 1 224 ? -10.468 -3.944 -9.297 1.00 97.00 224 GLY A C 1
ATOM 1711 O O . GLY A 1 224 ? -10.930 -4.985 -8.829 1.00 97.00 224 GLY A O 1
ATOM 1712 N N . GLU A 1 225 ? -10.302 -3.749 -10.607 1.00 98.00 225 GLU A N 1
ATOM 1713 C CA . GLU A 1 225 ? -10.671 -4.718 -11.649 1.00 98.00 225 GLU A CA 1
ATOM 1714 C C . GLU A 1 225 ? -9.905 -6.042 -11.517 1.00 98.00 225 GLU A C 1
ATOM 1716 O O . GLU A 1 225 ? -10.484 -7.124 -11.586 1.00 98.00 225 GLU A O 1
ATOM 1721 N N . TRP A 1 226 ? -8.596 -5.966 -11.281 1.00 98.19 226 TRP A N 1
ATOM 1722 C CA . TRP A 1 226 ? -7.690 -7.114 -11.219 1.00 98.19 226 TRP A CA 1
ATOM 1723 C C . TRP A 1 226 ? -7.688 -7.808 -9.851 1.00 98.19 226 TRP A C 1
ATOM 1725 O O . TRP A 1 226 ? -6.956 -8.778 -9.630 1.00 98.19 226 TRP A O 1
ATOM 1735 N N . GLY A 1 227 ? -8.572 -7.376 -8.949 1.00 97.19 227 GLY A N 1
ATOM 1736 C CA . GLY A 1 227 ? -8.935 -8.113 -7.746 1.00 97.19 227 GLY A CA 1
ATOM 1737 C C . GLY A 1 227 ? -8.135 -7.755 -6.501 1.00 97.19 227 GLY A C 1
ATOM 1738 O O . GLY A 1 227 ? -7.973 -8.613 -5.634 1.00 97.19 227 GLY A O 1
ATOM 1739 N N . ALA A 1 228 ? -7.665 -6.512 -6.373 1.00 98.00 228 ALA A N 1
ATOM 1740 C CA . ALA A 1 228 ? -7.197 -6.012 -5.084 1.00 98.00 228 ALA A CA 1
ATOM 1741 C C . ALA A 1 228 ? -8.293 -6.166 -4.011 1.00 98.00 228 ALA A C 1
ATOM 1743 O O . ALA A 1 228 ? -9.491 -5.990 -4.268 1.00 98.00 228 ALA A O 1
ATOM 1744 N N . ARG A 1 229 ? -7.881 -6.483 -2.781 1.00 97.69 229 ARG A N 1
ATOM 1745 C CA . ARG A 1 229 ? -8.773 -6.511 -1.612 1.00 97.69 229 ARG A CA 1
ATOM 1746 C C . ARG A 1 229 ? -9.152 -5.109 -1.153 1.00 97.69 229 ARG A C 1
ATOM 1748 O O . ARG A 1 229 ? -10.279 -4.907 -0.711 1.00 97.69 229 ARG A O 1
ATOM 1755 N N . CYS A 1 230 ? -8.220 -4.172 -1.289 1.00 98.06 230 CYS A N 1
ATOM 1756 C CA . CYS A 1 230 ? -8.405 -2.750 -1.043 1.00 98.06 230 CYS A CA 1
ATOM 1757 C C . CYS A 1 230 ? -7.683 -1.953 -2.135 1.00 98.06 230 CYS A C 1
ATOM 1759 O O . CYS A 1 230 ? -6.560 -2.290 -2.526 1.00 98.06 230 CYS A O 1
ATOM 1761 N N . ILE A 1 231 ? -8.343 -0.915 -2.638 1.00 97.94 231 ILE A N 1
ATOM 1762 C CA . ILE A 1 231 ? -7.770 0.029 -3.597 1.00 97.94 231 ILE A CA 1
ATOM 1763 C C . ILE A 1 231 ? -7.083 1.130 -2.790 1.00 97.94 231 ILE A C 1
ATOM 1765 O O . ILE A 1 231 ? -7.726 2.082 -2.368 1.00 97.94 231 ILE A O 1
ATOM 1769 N N . GLY A 1 232 ? -5.799 0.982 -2.512 1.00 95.50 232 GLY A N 1
ATOM 1770 C CA . GLY A 1 232 ? -5.031 1.983 -1.783 1.00 95.50 232 GLY A CA 1
ATOM 1771 C C . GLY A 1 232 ? -4.364 3.000 -2.702 1.00 95.50 232 GLY A C 1
ATOM 1772 O O . GLY A 1 232 ? -3.973 2.726 -3.845 1.00 95.50 232 GLY A O 1
ATOM 1773 N N . LEU A 1 233 ? -4.231 4.196 -2.154 1.00 94.62 233 LEU A N 1
ATOM 1774 C CA . LEU A 1 233 ? -3.513 5.321 -2.719 1.00 94.62 233 LEU A CA 1
ATOM 1775 C C . LEU A 1 233 ? -2.383 5.721 -1.797 1.00 94.62 233 LEU A C 1
ATOM 1777 O O . LEU A 1 233 ? -2.534 5.644 -0.584 1.00 94.62 233 LEU A O 1
ATOM 1781 N N . GLU A 1 234 ? -1.320 6.233 -2.391 1.00 93.06 234 GLU A N 1
ATOM 1782 C CA . GLU A 1 234 ? -0.358 7.059 -1.679 1.00 93.06 234 GLU A CA 1
ATOM 1783 C C . GLU A 1 234 ? -0.532 8.504 -2.156 1.00 93.06 234 GLU A C 1
ATOM 1785 O O . GLU A 1 234 ? -0.733 8.754 -3.353 1.00 93.06 234 GLU A O 1
ATOM 1790 N N . VAL A 1 235 ? -0.502 9.454 -1.227 1.00 93.44 235 VAL A N 1
ATOM 1791 C CA . VAL A 1 235 ? -0.549 10.890 -1.506 1.00 93.44 235 VAL A CA 1
ATOM 1792 C C . VAL A 1 235 ? 0.519 11.613 -0.701 1.00 93.44 235 VAL A C 1
ATOM 1794 O O . VAL A 1 235 ? 0.878 11.199 0.391 1.00 93.44 235 VAL A O 1
ATOM 1797 N N . GLY A 1 236 ? 0.998 12.718 -1.244 1.00 89.81 236 GLY A N 1
ATOM 1798 C CA . GLY A 1 236 ? 2.068 13.534 -0.692 1.00 89.81 236 GLY A CA 1
ATOM 1799 C C . GLY A 1 236 ? 2.161 14.810 -1.515 1.00 89.81 236 GLY A C 1
ATOM 1800 O O . GLY A 1 236 ? 1.620 14.881 -2.618 1.00 89.81 236 GLY A O 1
ATOM 1801 N N . GLU A 1 237 ? 2.804 15.844 -0.995 1.00 84.75 237 GLU A N 1
ATOM 1802 C CA . GLU A 1 237 ? 3.054 17.093 -1.732 1.00 84.75 237 GLU A CA 1
ATOM 1803 C C . GLU A 1 237 ? 3.821 16.851 -3.043 1.00 84.75 237 GLU A C 1
ATOM 1805 O O . GLU A 1 237 ? 3.519 17.465 -4.064 1.00 84.75 237 GLU A O 1
ATOM 1810 N N . ASN A 1 238 ? 4.776 15.918 -3.035 1.00 83.50 238 ASN A N 1
ATOM 1811 C CA . ASN A 1 238 ? 5.553 15.507 -4.206 1.00 83.50 238 ASN A CA 1
ATOM 1812 C C . ASN A 1 238 ? 4.802 14.516 -5.116 1.00 83.50 238 ASN A C 1
ATOM 1814 O O . ASN A 1 238 ? 5.288 14.195 -6.201 1.00 83.50 238 ASN A O 1
ATOM 1818 N N . ILE A 1 239 ? 3.622 14.044 -4.704 1.00 88.19 239 ILE A N 1
ATOM 1819 C CA . ILE A 1 239 ? 2.807 13.096 -5.460 1.00 88.19 239 ILE A CA 1
ATOM 1820 C C . ILE A 1 239 ? 1.717 13.864 -6.209 1.00 88.19 239 ILE A C 1
ATOM 1822 O O . ILE A 1 239 ? 0.759 14.383 -5.635 1.00 88.19 239 ILE A O 1
ATOM 1826 N N . ALA A 1 240 ? 1.847 13.919 -7.532 1.00 86.94 240 ALA A N 1
ATOM 1827 C CA . ALA A 1 240 ? 0.957 14.710 -8.369 1.00 86.94 240 ALA A CA 1
ATOM 1828 C C . ALA A 1 240 ? -0.503 14.205 -8.376 1.00 86.94 240 ALA A C 1
ATOM 1830 O O . ALA A 1 240 ? -0.805 13.023 -8.193 1.00 86.94 240 ALA A O 1
ATOM 1831 N N . PHE A 1 241 ? -1.414 15.128 -8.703 1.00 90.44 241 PHE A N 1
ATOM 1832 C CA . PHE A 1 241 ? -2.825 14.863 -9.014 1.00 90.44 241 PHE A CA 1
ATOM 1833 C C . PHE A 1 241 ? -3.686 14.329 -7.857 1.00 90.44 241 PHE A C 1
ATOM 1835 O O . PHE A 1 241 ? -4.674 13.636 -8.108 1.00 90.44 241 PHE A O 1
ATOM 1842 N N . THR A 1 242 ? -3.388 14.697 -6.606 1.00 90.75 242 THR A N 1
ATOM 1843 C CA . THR A 1 242 ? -4.108 14.261 -5.391 1.00 90.75 242 THR A CA 1
ATOM 1844 C C . THR A 1 242 ? -5.632 14.222 -5.552 1.00 90.75 242 THR A C 1
ATOM 1846 O O . THR A 1 242 ? -6.248 13.177 -5.367 1.00 90.75 242 THR A O 1
ATOM 1849 N N . GLN A 1 243 ? -6.264 15.325 -5.970 1.00 91.38 243 GLN A N 1
ATOM 1850 C CA . GLN A 1 243 ? -7.726 15.382 -6.132 1.00 91.38 243 GLN A CA 1
ATOM 1851 C C . GLN A 1 243 ? -8.251 14.367 -7.159 1.00 91.38 243 GLN A C 1
ATOM 1853 O O . GLN A 1 243 ? -9.263 13.707 -6.921 1.00 91.38 243 GLN A O 1
ATOM 1858 N N . SER A 1 244 ? -7.550 14.210 -8.286 1.00 93.06 244 SER A N 1
ATOM 1859 C CA . SER A 1 244 ? -7.942 13.259 -9.332 1.00 93.06 244 SER A CA 1
ATOM 1860 C C . SER A 1 244 ? -7.746 11.814 -8.872 1.00 93.06 244 SER A C 1
ATOM 1862 O O . SER A 1 244 ? -8.601 10.973 -9.135 1.00 93.06 244 SER A O 1
ATOM 1864 N N . LYS A 1 245 ? -6.680 11.529 -8.114 1.00 93.31 245 LYS A N 1
ATOM 1865 C CA . LYS A 1 245 ? -6.446 10.213 -7.503 1.00 93.31 245 LYS A CA 1
ATOM 1866 C C . LYS A 1 245 ? -7.575 9.816 -6.570 1.00 93.31 245 LYS A C 1
ATOM 1868 O O . LYS A 1 245 ? -8.163 8.753 -6.749 1.00 93.31 245 LYS A O 1
ATOM 1873 N N . LEU A 1 246 ? -7.931 10.690 -5.625 1.00 94.69 246 LEU A N 1
ATOM 1874 C CA . LEU A 1 246 ? -9.036 10.434 -4.698 1.00 94.69 246 LEU A CA 1
ATOM 1875 C C . LEU A 1 246 ? -10.349 10.205 -5.461 1.00 94.69 246 LEU A C 1
ATOM 1877 O O . LEU A 1 246 ? -11.095 9.277 -5.145 1.00 94.69 246 LEU A O 1
ATOM 1881 N N . ALA A 1 247 ? -10.618 10.999 -6.503 1.00 93.94 247 ALA A N 1
ATOM 1882 C CA . ALA A 1 247 ? -11.796 10.814 -7.345 1.00 93.94 247 ALA A CA 1
ATOM 1883 C C . ALA A 1 247 ? -11.803 9.448 -8.058 1.00 93.94 247 ALA A C 1
ATOM 1885 O O . ALA A 1 247 ? -12.826 8.755 -8.036 1.00 93.94 247 ALA A O 1
ATOM 1886 N N . PHE A 1 248 ? -10.678 9.027 -8.644 1.00 94.69 248 PHE A N 1
ATOM 1887 C CA . PHE A 1 248 ? -10.569 7.738 -9.329 1.00 94.69 248 PHE A CA 1
ATOM 1888 C C . PHE A 1 248 ? -10.609 6.546 -8.375 1.00 94.69 248 PHE A C 1
ATOM 1890 O O . PHE A 1 248 ? -11.332 5.595 -8.663 1.00 94.69 248 PHE A O 1
ATOM 1897 N N . ALA A 1 249 ? -9.942 6.597 -7.219 1.00 95.38 249 ALA A N 1
ATOM 1898 C CA . ALA A 1 249 ? -10.033 5.537 -6.213 1.00 95.38 249 ALA A CA 1
ATOM 1899 C C . ALA A 1 249 ? -11.460 5.385 -5.679 1.00 95.38 249 ALA A C 1
ATOM 1901 O O . ALA A 1 249 ? -11.988 4.274 -5.626 1.00 95.38 249 ALA A O 1
ATOM 1902 N N . ARG A 1 250 ? -12.139 6.499 -5.380 1.00 95.06 250 ARG A N 1
ATOM 1903 C CA . ARG A 1 250 ? -13.553 6.489 -4.985 1.00 95.06 250 ARG A CA 1
ATOM 1904 C C . ARG A 1 250 ? -14.449 5.911 -6.085 1.00 95.06 250 ARG A C 1
ATOM 1906 O O . ARG A 1 250 ? -15.364 5.137 -5.799 1.00 95.06 250 ARG A O 1
ATOM 1913 N N . GLY A 1 251 ? -14.211 6.280 -7.344 1.00 94.81 251 GLY A N 1
ATOM 1914 C CA . GLY A 1 251 ? -14.934 5.737 -8.497 1.00 94.81 251 GLY A CA 1
ATOM 1915 C C . GLY A 1 251 ? -14.714 4.232 -8.665 1.00 94.81 251 GLY A C 1
ATOM 1916 O O . GLY A 1 251 ? -15.676 3.474 -8.804 1.00 94.81 251 GLY A O 1
ATOM 1917 N N . ALA A 1 252 ? -13.463 3.788 -8.575 1.00 95.38 252 ALA A N 1
ATOM 1918 C CA . ALA A 1 252 ? -13.067 2.389 -8.669 1.00 95.38 252 ALA A CA 1
ATOM 1919 C C . ALA A 1 252 ? -13.657 1.548 -7.527 1.00 95.38 252 ALA A C 1
ATOM 1921 O O . ALA A 1 252 ? -14.228 0.485 -7.775 1.00 95.38 252 ALA A O 1
ATOM 1922 N N . SER A 1 253 ? -13.611 2.063 -6.294 1.00 95.75 253 SER A N 1
ATOM 1923 C CA . SER A 1 253 ? -14.236 1.463 -5.110 1.00 95.75 253 SER A CA 1
ATOM 1924 C C . SER A 1 253 ? -15.709 1.145 -5.358 1.00 95.75 253 SER A C 1
ATOM 1926 O O . SER A 1 253 ? -16.160 0.024 -5.115 1.00 95.75 253 SER A O 1
ATOM 1928 N N . LYS A 1 254 ? -16.455 2.097 -5.927 1.00 94.12 254 LYS A N 1
ATOM 1929 C CA . LYS A 1 254 ? -17.867 1.902 -6.276 1.00 94.12 254 LYS A CA 1
ATOM 1930 C C . LYS A 1 254 ? -18.053 0.923 -7.427 1.00 94.12 254 LYS A C 1
ATOM 1932 O O . LYS A 1 254 ? -18.893 0.029 -7.332 1.00 94.12 254 LYS A O 1
ATOM 1937 N N . ARG A 1 255 ? -17.286 1.074 -8.509 1.00 95.38 255 ARG A N 1
ATOM 1938 C CA . ARG A 1 255 ? -17.410 0.238 -9.711 1.00 95.38 255 ARG A CA 1
ATOM 1939 C C . ARG A 1 255 ? -17.186 -1.244 -9.413 1.00 95.38 255 ARG A C 1
ATOM 1941 O O . ARG A 1 255 ? -17.862 -2.081 -10.014 1.00 95.38 255 ARG A O 1
ATOM 1948 N N . TRP A 1 256 ? -16.262 -1.541 -8.503 1.00 95.75 256 TRP A N 1
ATOM 1949 C CA . TRP A 1 256 ? -15.823 -2.898 -8.175 1.00 95.75 256 TRP A CA 1
ATOM 1950 C C . TRP A 1 256 ? -16.281 -3.385 -6.794 1.00 95.75 256 TRP A C 1
ATOM 1952 O O . TRP A 1 256 ? -15.954 -4.505 -6.410 1.00 95.75 256 TRP A O 1
ATOM 1962 N N . GLN A 1 257 ? -17.050 -2.568 -6.062 1.00 94.50 257 GLN A N 1
ATOM 1963 C CA . GLN A 1 257 ? -17.537 -2.859 -4.705 1.00 94.50 257 GLN A CA 1
ATOM 1964 C C . GLN A 1 257 ? -16.401 -3.287 -3.760 1.00 94.50 257 GLN A C 1
ATOM 1966 O O . GLN A 1 257 ? -16.488 -4.293 -3.055 1.00 94.50 257 GLN A O 1
ATOM 1971 N N . LYS A 1 258 ? -15.305 -2.523 -3.775 1.00 96.38 258 LYS A N 1
ATOM 1972 C CA . LYS A 1 258 ? -14.132 -2.730 -2.917 1.00 96.38 258 LYS A CA 1
ATOM 1973 C C . LYS A 1 258 ? -13.955 -1.551 -1.970 1.00 96.38 258 LYS A C 1
ATOM 1975 O O . LYS A 1 258 ? -14.248 -0.426 -2.378 1.00 96.38 258 LYS A O 1
ATOM 1980 N N . PRO A 1 259 ? -13.450 -1.754 -0.744 1.00 97.25 259 PRO A N 1
ATOM 1981 C CA . PRO A 1 259 ? -12.954 -0.639 0.043 1.00 97.25 259 PRO A CA 1
ATOM 1982 C C . PRO A 1 259 ? -11.761 0.022 -0.655 1.00 97.25 259 PRO A C 1
ATOM 1984 O O . PRO A 1 259 ? -11.089 -0.584 -1.498 1.00 97.25 259 PRO A O 1
ATOM 1987 N N . TRP A 1 260 ? -11.499 1.268 -0.287 1.00 97.62 260 TRP A N 1
ATOM 1988 C CA . TRP A 1 260 ? -10.311 1.996 -0.716 1.00 97.62 260 TRP A CA 1
ATOM 1989 C C . TRP A 1 260 ? -9.658 2.686 0.475 1.00 97.62 260 TRP A C 1
ATOM 1991 O O . TRP A 1 260 ? -10.326 2.936 1.483 1.00 97.62 260 TRP A O 1
ATOM 2001 N N . SER A 1 261 ? -8.365 2.959 0.372 1.00 97.19 261 SER A N 1
ATOM 2002 C CA . SER A 1 261 ? -7.578 3.564 1.443 1.00 97.19 261 SER A CA 1
ATOM 2003 C C . SER A 1 261 ? -6.678 4.681 0.935 1.00 97.19 261 SER A C 1
ATOM 2005 O O . SER A 1 261 ? -6.407 4.786 -0.264 1.00 97.19 261 SER A O 1
ATOM 2007 N N . VAL A 1 262 ? -6.225 5.522 1.862 1.00 96.19 262 VAL A N 1
ATOM 2008 C CA . VAL A 1 262 ? -5.241 6.578 1.609 1.00 96.19 262 VAL A CA 1
ATOM 2009 C C . VAL A 1 262 ? -4.095 6.426 2.596 1.00 96.19 262 VAL A C 1
ATOM 2011 O O . VAL A 1 262 ? -4.327 6.437 3.801 1.00 96.19 262 VAL A O 1
ATOM 2014 N N . GLN A 1 263 ? -2.881 6.328 2.073 1.00 94.50 263 GLN A N 1
ATOM 2015 C CA . GLN A 1 263 ? -1.633 6.512 2.799 1.00 94.50 263 GLN A CA 1
ATOM 2016 C C . GLN A 1 263 ? -1.087 7.903 2.476 1.00 94.50 263 GLN A C 1
ATOM 2018 O O . GLN A 1 263 ? -1.077 8.310 1.312 1.00 94.50 263 GLN A O 1
ATOM 2023 N N . VAL A 1 264 ? -0.710 8.659 3.501 1.00 92.81 264 VAL A N 1
ATOM 2024 C CA . VAL A 1 264 ? -0.094 9.980 3.347 1.00 92.81 264 VAL A CA 1
ATOM 2025 C C . VAL A 1 264 ? 1.399 9.820 3.585 1.00 92.81 264 VAL A C 1
ATOM 2027 O O . VAL A 1 264 ? 1.800 9.696 4.739 1.00 92.81 264 VAL A O 1
ATOM 2030 N N . SER A 1 265 ? 2.174 9.805 2.501 1.00 88.88 265 SER A N 1
ATOM 2031 C CA . SER A 1 265 ? 3.634 9.660 2.497 1.00 88.88 265 SER A CA 1
ATOM 2032 C C . SER A 1 265 ? 4.285 10.718 3.392 1.00 88.88 265 SER A C 1
ATOM 2034 O O . SER A 1 265 ? 3.772 11.835 3.419 1.00 88.88 265 SER A O 1
ATOM 2036 N N . PRO A 1 266 ? 5.405 10.440 4.083 1.00 84.94 266 PRO A N 1
ATOM 2037 C CA . PRO A 1 266 ? 6.145 11.424 4.865 1.00 84.94 266 PRO A CA 1
ATOM 2038 C C . PRO A 1 266 ? 7.231 12.134 4.056 1.00 84.94 266 PRO A C 1
ATOM 2040 O O . PRO A 1 266 ? 7.859 13.077 4.547 1.00 84.94 266 PRO A O 1
ATOM 2043 N N . TRP A 1 267 ? 7.493 11.663 2.835 1.00 85.31 267 TRP A N 1
ATOM 2044 C CA . TRP A 1 267 ? 8.694 11.995 2.087 1.00 85.31 267 TRP A CA 1
ATOM 2045 C C . TRP A 1 267 ? 8.507 13.206 1.168 1.00 85.31 267 TRP A C 1
ATOM 2047 O O . TRP A 1 267 ? 7.667 13.215 0.274 1.00 85.31 267 TRP A O 1
ATOM 2057 N N . VAL A 1 268 ? 9.403 14.187 1.290 1.00 84.75 268 VAL A N 1
ATOM 2058 C CA . VAL A 1 268 ? 9.589 15.291 0.335 1.00 84.75 268 VAL A CA 1
ATOM 2059 C C . VAL A 1 268 ? 11.051 15.383 -0.047 1.00 84.75 268 VAL A C 1
ATOM 2061 O O . VAL A 1 268 ? 11.870 15.858 0.734 1.00 84.75 268 VAL A O 1
ATOM 2064 N N . GLY A 1 269 ? 11.401 14.948 -1.258 1.00 79.06 269 GLY A N 1
ATOM 2065 C CA . GLY A 1 269 ? 12.751 15.153 -1.798 1.00 79.06 269 GLY A CA 1
ATOM 2066 C C . GLY A 1 269 ? 13.878 14.620 -0.900 1.00 79.06 269 GLY A C 1
ATOM 2067 O O . GLY A 1 269 ? 14.921 15.256 -0.798 1.00 79.06 269 GLY A O 1
ATOM 2068 N N . G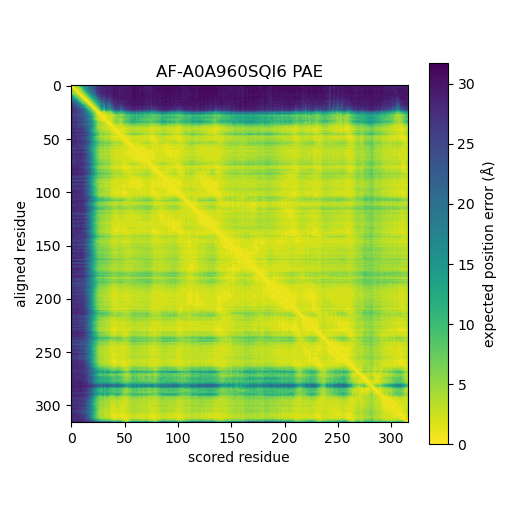LY A 1 270 ? 13.657 13.490 -0.216 1.00 79.69 270 GLY A N 1
ATOM 2069 C CA . GLY A 1 270 ? 14.613 12.898 0.732 1.00 79.69 270 GLY A CA 1
ATOM 2070 C C . GLY A 1 270 ? 14.521 13.432 2.168 1.00 79.69 270 GLY A C 1
ATOM 2071 O O . GLY A 1 270 ? 15.235 12.941 3.040 1.00 79.69 270 GLY A O 1
ATOM 2072 N N . ALA A 1 271 ? 13.643 14.400 2.441 1.00 86.38 271 ALA A N 1
ATOM 2073 C CA . ALA A 1 271 ? 13.255 14.787 3.792 1.00 86.38 271 ALA A CA 1
ATOM 2074 C C . ALA A 1 271 ? 12.022 13.995 4.253 1.00 86.38 271 ALA A C 1
ATOM 2076 O O . ALA A 1 271 ? 11.127 13.760 3.450 1.00 86.38 271 ALA A O 1
ATOM 2077 N N . CYS A 1 272 ? 11.964 13.603 5.523 1.00 88.25 272 CYS A N 1
ATOM 2078 C CA . CYS A 1 272 ? 10.913 12.761 6.093 1.00 88.25 272 CYS A CA 1
ATOM 2079 C C . CYS A 1 272 ? 10.351 13.378 7.373 1.00 88.25 272 CYS A C 1
ATOM 2081 O O . CYS A 1 272 ? 11.109 13.706 8.289 1.00 88.25 272 CYS A O 1
ATOM 2083 N N . THR A 1 273 ? 9.034 13.518 7.459 1.00 87.44 273 THR A N 1
ATOM 2084 C CA . THR A 1 273 ? 8.378 13.967 8.690 1.00 87.44 273 THR A CA 1
ATOM 2085 C C . THR A 1 273 ? 8.431 12.871 9.739 1.00 87.44 273 THR A C 1
ATOM 2087 O O . THR A 1 273 ? 7.776 11.849 9.598 1.00 87.44 273 THR A O 1
ATOM 2090 N N . THR A 1 274 ? 9.182 13.101 10.816 1.00 85.44 274 THR A N 1
ATOM 2091 C CA . THR A 1 274 ? 9.289 12.166 11.950 1.00 85.44 274 THR A CA 1
ATOM 2092 C C . THR A 1 274 ? 9.089 12.905 13.270 1.00 85.44 274 THR A C 1
ATOM 2094 O O . THR A 1 274 ? 9.015 14.132 13.313 1.00 85.44 274 THR A O 1
ATOM 2097 N N . SER A 1 275 ? 9.081 12.189 14.395 1.00 83.88 275 SER A N 1
ATOM 2098 C CA . SER A 1 275 ? 9.118 12.835 15.712 1.00 83.88 275 SER A CA 1
ATOM 2099 C C . SER A 1 275 ? 10.459 13.541 15.983 1.00 83.88 275 SER A C 1
ATOM 2101 O O . SER A 1 275 ? 11.509 13.168 15.448 1.00 83.88 275 SER A O 1
ATOM 2103 N N . GLY A 1 276 ? 10.427 14.559 16.851 1.00 87.88 276 GLY A N 1
ATOM 2104 C CA . GLY A 1 276 ? 11.617 15.265 17.337 1.00 87.88 276 GLY A CA 1
ATOM 2105 C C . GLY A 1 276 ? 12.059 16.474 16.494 1.00 87.88 276 GLY A C 1
ATOM 2106 O O . GLY A 1 276 ? 11.379 16.858 15.541 1.00 87.88 276 GLY A O 1
ATOM 2107 N N . PRO A 1 277 ? 13.184 17.116 16.870 1.00 90.69 277 PRO A N 1
ATOM 2108 C CA . PRO A 1 277 ? 13.690 18.309 16.189 1.00 90.69 277 PRO A CA 1
ATOM 2109 C C . PRO A 1 277 ? 14.227 17.986 14.789 1.00 90.69 277 PRO A C 1
ATOM 2111 O O . PRO A 1 277 ? 14.650 16.857 14.536 1.00 90.69 277 PRO A O 1
ATOM 2114 N N . LEU A 1 278 ? 14.283 19.001 13.920 1.00 92.06 278 LEU A N 1
ATOM 2115 C CA . LEU A 1 278 ? 14.898 18.912 12.594 1.00 92.06 278 LEU A CA 1
ATOM 2116 C C . LEU A 1 278 ? 16.368 18.466 12.683 1.00 92.06 278 LEU A C 1
ATOM 2118 O O . LEU A 1 278 ? 17.175 19.061 13.400 1.00 92.06 278 LEU A O 1
ATOM 2122 N N . ARG A 1 279 ? 16.727 17.434 11.919 1.00 92.38 279 ARG A N 1
ATOM 2123 C CA . ARG A 1 279 ? 18.085 16.891 11.787 1.00 92.38 279 ARG A CA 1
ATOM 2124 C C . ARG A 1 279 ? 18.402 16.649 10.320 1.00 92.38 279 ARG A C 1
ATOM 2126 O O . ARG A 1 279 ? 17.580 16.079 9.612 1.00 92.38 279 ARG A O 1
ATOM 2133 N N . GLN A 1 280 ? 19.594 17.042 9.879 1.00 91.12 280 GLN A N 1
ATOM 2134 C CA . GLN A 1 280 ? 20.115 16.674 8.561 1.00 91.12 280 GLN A CA 1
ATOM 2135 C C . GLN A 1 280 ? 20.947 15.400 8.668 1.00 91.12 280 GLN A C 1
ATOM 2137 O O . GLN A 1 280 ? 21.854 15.323 9.495 1.00 91.12 280 GLN A O 1
ATOM 2142 N N . GLU A 1 281 ? 20.648 14.409 7.834 1.00 83.00 281 GLU A N 1
ATOM 2143 C CA . GLU A 1 281 ? 21.301 13.099 7.863 1.00 83.00 281 GLU A CA 1
ATOM 2144 C C . GLU A 1 281 ? 21.412 12.545 6.436 1.00 83.00 281 GLU A C 1
ATOM 2146 O O . GLU A 1 281 ? 20.428 12.498 5.704 1.00 83.00 281 GLU A O 1
ATOM 2151 N N . GLY A 1 282 ? 22.619 12.144 6.016 1.00 70.75 282 GLY A N 1
ATOM 2152 C CA . GLY A 1 282 ? 22.825 11.398 4.765 1.00 70.75 282 GLY A CA 1
ATOM 2153 C C . GLY A 1 282 ? 22.362 12.092 3.474 1.00 70.75 282 GLY A C 1
ATOM 2154 O O . GLY A 1 282 ? 22.028 11.405 2.516 1.00 70.75 282 GLY A O 1
ATOM 2155 N N . GLY A 1 283 ? 22.320 13.429 3.437 1.00 75.62 283 GLY A N 1
ATOM 2156 C CA . GLY A 1 283 ? 21.808 14.194 2.290 1.00 75.62 283 GLY A CA 1
ATOM 2157 C C . GLY A 1 283 ? 20.291 14.427 2.300 1.00 75.62 283 GLY A C 1
ATOM 2158 O O . GLY A 1 283 ? 19.776 15.047 1.374 1.00 75.62 283 GLY A O 1
ATOM 2159 N N . GLY A 1 284 ? 19.594 13.976 3.347 1.00 86.38 284 GLY A N 1
ATOM 2160 C CA . GLY A 1 284 ? 18.186 14.256 3.621 1.00 86.38 284 GLY A CA 1
ATOM 2161 C C . GLY A 1 284 ? 17.980 14.989 4.949 1.00 86.38 284 GLY A C 1
ATOM 2162 O O . GLY A 1 284 ? 18.925 15.486 5.573 1.00 86.38 284 GLY A O 1
ATOM 2163 N N . ALA A 1 285 ? 16.727 15.046 5.396 1.00 89.38 285 ALA A N 1
ATOM 2164 C CA . ALA A 1 285 ? 16.359 15.624 6.685 1.00 89.38 285 ALA A CA 1
ATOM 2165 C C . ALA A 1 285 ? 15.249 14.820 7.367 1.00 89.38 285 ALA A C 1
ATOM 2167 O O . ALA A 1 285 ? 14.418 14.219 6.696 1.00 89.38 285 ALA A O 1
ATOM 2168 N N . ARG A 1 286 ? 15.204 14.834 8.698 1.00 89.75 286 ARG A N 1
ATOM 2169 C CA . ARG A 1 286 ? 14.106 14.252 9.480 1.00 89.75 286 ARG A CA 1
ATOM 2170 C C . ARG A 1 286 ? 13.714 15.123 10.666 1.00 89.75 286 ARG A C 1
ATOM 2172 O O . ARG A 1 286 ? 14.515 15.948 11.098 1.00 89.75 286 ARG A O 1
ATOM 2179 N N . GLY A 1 287 ? 12.516 14.923 11.200 1.00 88.25 287 GLY A N 1
ATOM 2180 C CA . GLY A 1 287 ? 11.948 15.687 12.318 1.00 88.25 287 GLY A CA 1
ATOM 2181 C C . GLY A 1 287 ? 10.602 16.319 11.964 1.00 88.25 287 GLY A C 1
ATOM 2182 O O . GLY A 1 287 ? 10.130 16.186 10.838 1.00 88.25 287 GLY A O 1
ATOM 2183 N N . LEU A 1 288 ? 9.987 17.015 12.924 1.00 88.31 288 LEU A N 1
ATOM 2184 C CA . LEU A 1 288 ? 8.643 17.594 12.757 1.00 88.31 288 LEU A CA 1
ATOM 2185 C C . LEU A 1 288 ? 8.579 18.696 11.686 1.00 88.31 288 LEU A C 1
ATOM 2187 O O . LEU A 1 288 ? 7.515 18.938 11.121 1.00 88.31 288 LEU A O 1
ATOM 2191 N N . ASP A 1 289 ? 9.723 19.321 11.400 1.00 86.50 289 ASP A N 1
ATOM 2192 C CA . ASP A 1 289 ? 9.891 20.359 10.377 1.00 86.50 289 ASP A CA 1
ATOM 2193 C C . ASP A 1 289 ? 10.623 19.837 9.121 1.00 86.50 289 ASP A C 1
ATOM 2195 O O . ASP A 1 289 ? 11.146 20.619 8.326 1.00 86.50 289 ASP A O 1
ATOM 2199 N N . ALA A 1 290 ? 10.712 18.513 8.949 1.00 85.38 290 ALA A N 1
ATOM 2200 C CA . ALA A 1 290 ? 11.212 17.865 7.738 1.00 85.38 290 ALA A CA 1
ATOM 2201 C C . ALA A 1 290 ? 10.060 17.203 6.971 1.00 85.38 290 ALA A C 1
ATOM 2203 O O . ALA A 1 290 ? 9.045 16.839 7.560 1.00 85.38 290 ALA A O 1
ATOM 2204 N N . GLY A 1 291 ? 10.217 17.021 5.658 1.00 86.81 291 GLY A N 1
ATOM 2205 C CA . GLY A 1 291 ? 9.175 16.412 4.829 1.00 86.81 291 GLY A CA 1
ATOM 2206 C C . GLY A 1 291 ? 7.940 17.311 4.718 1.00 86.81 291 GLY A C 1
ATOM 2207 O O . GLY A 1 291 ? 8.058 18.506 4.443 1.00 86.81 291 GLY A O 1
ATOM 2208 N N . HIS A 1 292 ? 6.753 16.746 4.938 1.00 88.06 292 HIS A N 1
ATOM 2209 C CA . HIS A 1 292 ? 5.509 17.510 4.984 1.00 88.06 292 HIS A CA 1
ATOM 2210 C C . HIS A 1 292 ? 5.193 18.075 6.376 1.00 88.06 292 HIS A C 1
ATOM 2212 O O . HIS A 1 292 ? 5.466 17.493 7.417 1.00 88.06 292 HIS A O 1
ATOM 2218 N N . SER A 1 293 ? 4.485 19.202 6.412 1.00 87.00 293 SER A N 1
ATOM 2219 C CA . SER A 1 293 ? 3.942 19.715 7.677 1.00 87.00 293 SER A CA 1
ATOM 2220 C C . SER A 1 293 ? 2.838 18.811 8.247 1.00 87.00 293 SER A C 1
ATOM 2222 O O . SER A 1 293 ? 2.018 18.279 7.496 1.00 87.00 293 SER A O 1
ATOM 2224 N N . LEU A 1 294 ? 2.696 18.755 9.576 1.00 87.25 294 LEU A N 1
ATOM 2225 C CA . LEU A 1 294 ? 1.549 18.097 10.229 1.00 87.25 294 LEU A CA 1
ATOM 2226 C C . LEU A 1 294 ? 0.193 18.647 9.751 1.00 87.25 294 LEU A C 1
ATOM 2228 O O . LEU A 1 294 ? -0.781 17.909 9.632 1.00 87.25 294 LEU A O 1
ATOM 2232 N N . SER A 1 295 ? 0.133 19.935 9.400 1.00 89.44 295 SER A N 1
ATOM 2233 C CA . SER A 1 295 ? -1.073 20.534 8.817 1.00 89.44 295 SER A CA 1
ATOM 2234 C C . SER A 1 295 ? -1.409 19.945 7.440 1.00 89.44 295 SER A C 1
ATOM 2236 O O . SER A 1 295 ? -2.580 19.807 7.089 1.00 89.44 295 SER A O 1
ATOM 2238 N N . PHE A 1 296 ? -0.406 19.584 6.634 1.00 89.06 296 PHE A N 1
ATOM 2239 C CA . PHE 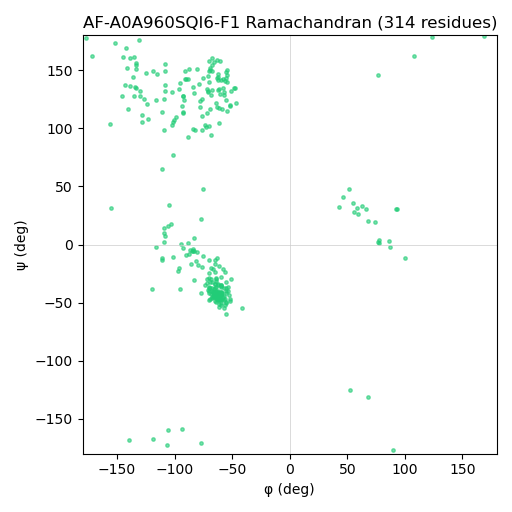A 1 296 ? -0.639 18.869 5.379 1.00 89.06 296 PHE A CA 1
ATOM 2240 C C . PHE A 1 296 ? -1.211 17.470 5.637 1.00 89.06 296 PHE A C 1
ATOM 2242 O O . PHE A 1 296 ? -2.214 17.114 5.014 1.00 89.06 296 PHE A O 1
ATOM 2249 N N . TYR A 1 297 ? -0.643 16.733 6.595 1.00 89.62 297 TYR A N 1
ATOM 2250 C CA . TYR A 1 297 ? -1.159 15.433 7.024 1.00 89.62 297 TYR A CA 1
ATOM 2251 C C . TYR A 1 297 ? -2.619 15.498 7.455 1.00 89.62 297 TYR A C 1
ATOM 2253 O O . TYR A 1 297 ? -3.436 14.740 6.941 1.00 89.62 297 TYR A O 1
ATOM 2261 N N . GLU A 1 298 ? -2.967 16.440 8.333 1.00 90.81 298 GLU A N 1
ATOM 2262 C CA . GLU A 1 298 ? -4.341 16.628 8.801 1.00 90.81 298 GLU A CA 1
ATOM 2263 C C . GLU A 1 298 ? -5.302 16.889 7.632 1.00 90.81 298 GLU A C 1
ATOM 2265 O O . GLU A 1 298 ? -6.358 16.262 7.533 1.00 90.81 298 GLU A O 1
ATOM 2270 N N . ARG A 1 299 ? -4.920 17.759 6.687 1.00 92.44 299 ARG A N 1
ATOM 2271 C CA . ARG A 1 299 ? -5.747 18.035 5.503 1.00 92.44 299 ARG A CA 1
ATOM 2272 C C . ARG A 1 299 ? -5.926 16.804 4.622 1.00 92.44 299 ARG A C 1
ATOM 2274 O O . ARG A 1 299 ? -7.035 16.575 4.144 1.00 92.44 299 ARG A O 1
ATOM 2281 N N . MET A 1 300 ? -4.869 16.031 4.375 1.00 92.69 300 MET A N 1
ATOM 2282 C CA . MET A 1 300 ? -4.966 14.808 3.566 1.00 92.69 300 MET A CA 1
ATOM 2283 C C . MET A 1 300 ? -5.780 13.731 4.274 1.00 92.69 300 MET A C 1
ATOM 2285 O O . MET A 1 300 ? -6.597 13.064 3.635 1.00 92.69 300 MET A O 1
ATOM 2289 N N . TRP A 1 301 ? -5.634 13.633 5.592 1.00 90.12 301 TRP A N 1
ATOM 2290 C CA . TRP A 1 301 ? -6.406 12.732 6.429 1.00 90.12 301 TRP A CA 1
ATOM 2291 C C . TRP A 1 301 ? -7.906 13.045 6.370 1.00 90.12 301 TRP A C 1
ATOM 2293 O O . TRP A 1 301 ? -8.706 12.187 5.981 1.00 90.12 301 TRP A O 1
ATOM 2303 N N . LEU A 1 302 ? -8.285 14.300 6.639 1.00 92.38 302 LEU A N 1
ATOM 2304 C CA . LEU A 1 302 ? -9.669 14.769 6.542 1.00 92.38 302 LEU A CA 1
ATOM 2305 C C . LEU A 1 302 ? -10.225 14.597 5.127 1.00 92.38 302 LEU A C 1
ATOM 2307 O O . LEU A 1 302 ? -11.363 14.163 4.960 1.00 92.38 302 LEU A O 1
ATOM 2311 N N . HIS A 1 303 ? -9.434 14.903 4.096 1.00 93.31 303 HIS A N 1
ATOM 2312 C CA . HIS A 1 303 ? -9.873 14.774 2.710 1.00 93.31 303 HIS A CA 1
ATOM 2313 C C . HIS A 1 303 ? -10.142 13.311 2.335 1.00 93.31 303 HIS A C 1
ATOM 2315 O O . HIS A 1 303 ? -11.193 13.022 1.763 1.00 93.31 303 HIS A O 1
ATOM 2321 N N . GLY A 1 304 ? -9.252 12.382 2.696 1.00 93.44 304 GLY A N 1
ATOM 2322 C CA . GLY A 1 304 ? -9.470 10.949 2.496 1.00 93.44 304 GLY A CA 1
ATOM 2323 C C . GLY A 1 304 ? -10.732 10.460 3.209 1.00 93.44 304 GLY A C 1
ATOM 2324 O O . GLY A 1 304 ? -11.580 9.805 2.596 1.00 93.44 304 GLY A O 1
ATOM 2325 N N . TRP A 1 305 ? -10.907 10.852 4.474 1.00 91.50 305 TRP A N 1
ATOM 2326 C CA . TRP A 1 305 ? -12.082 10.494 5.267 1.00 91.50 305 TRP A CA 1
ATOM 2327 C C . TRP A 1 305 ? -13.389 11.039 4.668 1.00 91.50 305 TRP A C 1
ATOM 2329 O O . TRP A 1 305 ? -14.308 10.263 4.398 1.00 91.50 305 TRP A O 1
ATOM 2339 N N . PHE A 1 306 ? -13.462 12.338 4.353 1.00 90.88 306 PHE A N 1
ATOM 2340 C CA . PHE A 1 306 ? -14.640 12.952 3.721 1.00 90.88 306 PHE A CA 1
ATOM 2341 C C . PHE A 1 306 ? -14.919 12.414 2.311 1.00 90.88 306 PHE A C 1
ATOM 2343 O O . PHE A 1 306 ? -16.077 12.325 1.897 1.00 90.88 306 PHE A O 1
ATOM 2350 N N . ALA A 1 307 ? -13.884 12.017 1.566 1.00 92.38 307 ALA A N 1
ATOM 2351 C CA . ALA A 1 307 ? -14.042 11.352 0.275 1.00 92.38 307 ALA A CA 1
ATOM 2352 C C . ALA A 1 307 ? -14.597 9.919 0.412 1.00 92.38 307 ALA A C 1
ATOM 2354 O O . ALA A 1 307 ? -15.051 9.336 -0.582 1.00 92.38 307 ALA A O 1
ATOM 2355 N N . GLY A 1 308 ? -14.601 9.367 1.629 1.00 93.06 308 GLY A N 1
ATOM 2356 C CA . GLY A 1 308 ? -15.150 8.061 1.962 1.00 93.06 308 GLY A CA 1
ATOM 2357 C C . GLY A 1 308 ? -14.138 6.923 1.888 1.00 93.06 308 GLY A C 1
ATOM 2358 O O . GLY A 1 308 ? -14.538 5.813 1.534 1.00 93.06 308 GLY A O 1
ATOM 2359 N N . ALA A 1 309 ? -12.852 7.181 2.152 1.00 96.38 309 ALA A N 1
ATOM 2360 C CA . ALA A 1 309 ? -11.849 6.128 2.314 1.00 96.38 309 ALA A CA 1
ATOM 2361 C C . ALA A 1 309 ? -12.236 5.236 3.493 1.00 96.38 309 ALA A C 1
ATOM 2363 O O . ALA A 1 309 ? -12.611 5.730 4.549 1.00 96.38 309 ALA A O 1
ATOM 2364 N N . ALA A 1 310 ? -12.164 3.920 3.316 1.00 97.06 310 ALA A N 1
ATOM 2365 C CA . ALA A 1 310 ? -12.450 2.952 4.372 1.00 97.06 310 ALA A CA 1
ATOM 2366 C C . ALA A 1 310 ? -11.372 2.960 5.461 1.00 97.06 310 ALA A C 1
ATOM 2368 O O . ALA A 1 310 ? -11.654 2.632 6.614 1.00 97.06 310 ALA A O 1
ATOM 2369 N N . MET A 1 311 ? -10.150 3.316 5.062 1.00 97.31 311 MET A N 1
ATOM 2370 C CA . MET A 1 311 ? -8.970 3.364 5.905 1.00 97.31 311 MET A CA 1
ATOM 2371 C C . MET A 1 311 ? -8.089 4.551 5.516 1.00 97.31 311 MET A C 1
ATOM 2373 O O . MET A 1 311 ? -7.893 4.803 4.325 1.00 97.31 311 MET A O 1
ATOM 2377 N N . VAL A 1 312 ? -7.560 5.264 6.506 1.00 95.81 312 VAL A N 1
ATOM 2378 C CA . VAL A 1 312 ? -6.594 6.345 6.298 1.00 95.81 312 VAL A CA 1
ATOM 2379 C C . VAL A 1 312 ? -5.397 6.137 7.217 1.00 95.81 312 VAL A C 1
ATOM 2381 O O . VAL A 1 312 ? -5.572 5.914 8.415 1.00 95.81 312 VAL A O 1
ATOM 2384 N N . THR A 1 313 ? -4.207 6.253 6.641 1.00 94.38 313 THR A N 1
ATOM 2385 C CA . THR A 1 313 ? -2.924 5.993 7.285 1.00 94.38 313 THR A CA 1
ATOM 2386 C C . THR A 1 313 ? -2.003 7.201 7.083 1.00 94.38 313 THR A C 1
ATOM 2388 O O . THR A 1 313 ? -1.591 7.466 5.953 1.00 94.38 313 THR A O 1
ATOM 2391 N N . PRO A 1 314 ? -1.667 7.964 8.128 1.00 89.00 314 PRO A N 1
ATOM 2392 C CA . PRO A 1 314 ? -0.549 8.894 8.070 1.00 89.00 314 PRO A CA 1
ATOM 2393 C C . PRO A 1 314 ? 0.764 8.116 8.236 1.00 89.00 314 PRO A C 1
ATOM 2395 O O . PRO A 1 314 ? 0.967 7.485 9.272 1.00 89.00 314 PRO A O 1
ATOM 2398 N N . GLU A 1 315 ? 1.641 8.140 7.233 1.00 84.19 315 GLU A N 1
ATOM 2399 C CA . GLU A 1 315 ? 2.978 7.550 7.358 1.00 84.19 315 GLU A CA 1
ATOM 2400 C C . GLU A 1 315 ? 3.862 8.367 8.315 1.00 84.19 315 GLU A C 1
ATOM 2402 O O . GLU A 1 315 ? 3.671 9.581 8.437 1.00 84.19 315 GLU A O 1
ATOM 2407 N N . ASN A 1 316 ? 4.802 7.718 9.009 1.00 66.94 316 ASN A N 1
ATOM 2408 C CA . ASN A 1 316 ? 5.624 8.319 10.070 1.00 66.94 316 ASN A CA 1
ATOM 2409 C C . ASN A 1 316 ? 7.096 7.878 10.055 1.00 66.94 316 ASN A C 1
ATOM 2411 O O . ASN A 1 316 ? 7.425 6.855 9.413 1.00 66.94 316 ASN A O 1
#

Radius of gyration: 24.13 Å; Cα contacts (8 Å, |Δi|>4): 586; chains: 1; bounding box: 64×80×70 Å

Foldseek 3Di:
DDDDDDDDDDPDPDDPPDPPDPDPPDDDPVCCCPHLNHFLAFWQDPAFFEAEEEADLDQVRRVVVVVVCVVVVVGAEHVAYAALALSCLSVLLVSLVSLGEHAHEQAQQLLFQVGPSFDDPRSVVSNVSNVVSRRHYAYEPAANLCCQQPVLQPLVVLCVRQPVCSVVCVVSRADPPCRNDNDNDPDPVVVVVSVLCSLLSSCVSRVVRYAYEHQADQCLLVCLVSRHQESEYEDFPPRPDLVVNLVSNLVSCSVNVHAYEYEYAQDDPQWGEDDDDWDDDDNYIYHCPTRDHVVVVVVSQVVCVVSNHNYYYYHD

Mean predicted aligned error: 7.24 Å